Protein AF-A0A6M0V9Z6-F1 (afdb_monomer)

Solvent-accessible surface area (backbone atoms only — not comparable to full-atom values): 15310 Å² total; per-residue (Å²): 112,47,78,89,54,99,64,73,46,68,86,80,89,79,82,41,69,37,84,45,72,58,97,88,40,84,40,81,41,81,36,59,69,71,61,52,50,61,98,55,36,67,57,54,48,53,53,52,49,44,53,57,40,44,77,68,74,43,94,72,83,78,80,84,93,77,92,70,89,80,71,88,62,54,74,66,56,46,54,49,52,55,52,51,53,54,52,50,55,51,49,55,53,48,55,55,48,52,52,54,51,52,56,51,50,49,54,53,49,53,52,52,53,52,50,52,54,53,52,53,47,58,73,68,59,72,79,51,76,83,76,62,77,68,41,76,47,98,81,61,96,51,71,44,70,54,74,67,52,49,51,53,52,52,52,51,52,55,53,48,53,52,49,54,53,51,49,53,53,49,53,52,50,51,54,52,52,51,54,50,49,58,48,50,54,53,52,49,58,53,50,52,54,52,51,55,51,50,53,52,53,52,54,54,51,51,54,50,51,54,52,49,54,52,50,52,54,53,50,54,50,50,53,51,53,52,49,54,52,52,52,51,35,55,77,69,64,39,56,64,62,50,54,49,51,52,53,53,53,52,52,52,54,51,54,54,54,70,70,74,110

pLDDT: mean 83.79, std 12.91, range [40.53, 97.69]

Foldseek 3Di:
DDPPDPDDDDDDDDFQWDWDDDPRDIDIDGDPCVSQDDPCSVVVVQVVVVVVCVVVVNPDDRPDPDDDPPDDDDPVRVVVVVVVVVVVVVVVVVVVVVVVVVVVVVVVVVVVVVVVVVVVVVVVPPPPPVVWDWDQDPDDPDTHGDPVSVVVVVVVVVVVVVVVVVVVVVVVVVVVVVVVVVVVVVVVVVVVVVVVVVVVVVVVVVVVVVVVVVVVVVVVVVVVVVVVVVVVCVVVVVVVVVVVVVVVVVVVVVVVVVVVD

Secondary structure (DSSP, 8-state):
-B-SSSS-B-------EEEEEETTEEEEEE-HHHHT-STTHHHHHHHHHHHHHHTTT---PPPPSSSS------HHHHHHHHHHHHHHHHHHHHHHHHHHHHHHHHHHHHHHHHHHHHHHHHHH----GGG--PEEPSSSS-EE--HHHHHHHHHHHHHHHHHHHHHHHHHHHHHHHHHHHHHHHHHHHHHHHHHHHHHHHHHHHHHHHHHHHHHHHHHHHHHHHHHHHHHHHHHTT-HHHHHHHHHHHHHHHHHHHTT--

Organism: Clostridium botulinum (NCBI:txid1491)

Structure (mmCIF, N/CA/C/O backbone):
data_AF-A0A6M0V9Z6-F1
#
_entry.id   AF-A0A6M0V9Z6-F1
#
loop_
_atom_site.group_PDB
_atom_site.id
_atom_site.type_symbol
_atom_site.label_atom_id
_atom_site.label_alt_id
_atom_site.label_comp_id
_atom_site.label_asym_id
_atom_site.label_entity_id
_atom_site.label_seq_id
_atom_site.pdbx_PDB_ins_code
_atom_site.Cartn_x
_atom_site.Cartn_y
_atom_site.Cartn_z
_atom_site.occupancy
_atom_site.B_iso_or_equiv
_atom_site.auth_seq_id
_atom_site.auth_comp_id
_atom_site.auth_asym_id
_atom_site.auth_atom_id
_atom_site.pdbx_PDB_model_num
ATOM 1 N N . VAL A 1 1 ? -1.328 6.849 -24.860 1.00 93.31 1 VAL A N 1
ATOM 2 C CA . VAL A 1 1 ? -2.156 7.243 -23.695 1.00 93.31 1 VAL A CA 1
ATOM 3 C C . VAL A 1 1 ? -2.577 5.966 -23.014 1.00 93.31 1 VAL A C 1
ATOM 5 O O . VAL A 1 1 ? -3.010 5.070 -23.726 1.00 93.31 1 VAL A O 1
ATOM 8 N N . HIS A 1 2 ? -2.395 5.871 -21.704 1.00 96.06 2 HIS A N 1
ATOM 9 C CA . HIS A 1 2 ? -2.771 4.718 -20.893 1.00 96.06 2 HIS A CA 1
ATOM 10 C C . HIS A 1 2 ? -3.991 5.089 -20.048 1.00 96.06 2 HIS A C 1
ATOM 12 O O . HIS A 1 2 ? -4.009 6.145 -19.413 1.00 96.06 2 HIS A O 1
ATOM 18 N N . MET A 1 3 ? -5.012 4.234 -20.099 1.00 95.69 3 MET A N 1
ATOM 19 C CA . MET A 1 3 ? -6.275 4.347 -19.345 1.00 95.69 3 MET A CA 1
ATOM 20 C C . MET A 1 3 ? -6.525 3.097 -18.482 1.00 95.69 3 MET A C 1
ATOM 22 O O . MET A 1 3 ? -7.550 2.987 -17.822 1.00 95.69 3 MET A O 1
ATOM 26 N N . ASP A 1 4 ? -5.601 2.143 -18.541 1.00 93.62 4 ASP A N 1
ATOM 27 C CA . ASP A 1 4 ? -5.595 0.817 -17.925 1.00 93.62 4 ASP A CA 1
ATOM 28 C C . ASP A 1 4 ? -4.751 0.760 -16.638 1.00 93.62 4 ASP A C 1
ATOM 30 O O . ASP A 1 4 ? -4.631 -0.289 -16.008 1.00 93.62 4 ASP A O 1
ATOM 34 N N . GLU A 1 5 ? -4.201 1.899 -16.219 1.00 92.81 5 GLU A N 1
ATOM 35 C CA . GLU A 1 5 ? -3.483 2.078 -14.957 1.00 92.81 5 GLU A CA 1
ATOM 36 C C . GLU A 1 5 ? -4.286 2.952 -13.975 1.00 92.81 5 GLU A C 1
ATOM 38 O O . GLU A 1 5 ? -5.325 3.509 -14.323 1.00 92.81 5 GLU A O 1
ATOM 43 N N . THR A 1 6 ? -3.806 3.092 -12.731 1.00 91.62 6 THR A N 1
ATOM 44 C CA . THR A 1 6 ? -4.520 3.808 -11.654 1.00 91.62 6 THR A CA 1
ATOM 45 C C . THR A 1 6 ? -4.895 5.245 -12.022 1.00 91.62 6 THR A C 1
ATOM 47 O O . THR A 1 6 ? -5.982 5.700 -11.676 1.00 91.62 6 THR A O 1
ATOM 50 N N . THR A 1 7 ? -4.006 5.953 -12.724 1.00 92.12 7 THR A N 1
ATOM 51 C CA . THR A 1 7 ? -4.221 7.339 -13.150 1.00 92.12 7 THR A CA 1
ATOM 52 C C . THR A 1 7 ? -3.993 7.441 -14.658 1.00 92.12 7 THR A C 1
ATOM 54 O O . THR A 1 7 ? -2.911 7.062 -15.122 1.00 92.12 7 THR A O 1
ATOM 57 N N . PRO A 1 8 ? -4.957 7.975 -15.431 1.00 95.50 8 PRO A N 1
ATOM 58 C CA . PRO A 1 8 ? -4.774 8.241 -16.853 1.00 95.50 8 PRO A CA 1
ATOM 59 C C . PRO A 1 8 ? -3.532 9.092 -17.129 1.00 95.50 8 PRO A C 1
ATOM 61 O O . PRO A 1 8 ? -3.375 10.168 -16.552 1.00 95.50 8 PRO A O 1
ATOM 64 N N . HIS A 1 9 ? -2.652 8.635 -18.020 1.00 95.31 9 HIS A N 1
ATOM 65 C CA . HIS A 1 9 ? -1.435 9.374 -18.375 1.00 95.31 9 HIS A CA 1
ATOM 66 C C . HIS A 1 9 ? -0.987 9.119 -19.822 1.00 95.31 9 HIS A C 1
ATOM 68 O O . HIS A 1 9 ? -1.492 8.248 -20.534 1.00 95.31 9 HIS A O 1
ATOM 74 N N . MET A 1 10 ? -0.039 9.923 -20.303 1.00 94.69 10 MET A N 1
ATOM 75 C CA . MET A 1 10 ? 0.474 9.860 -21.670 1.00 94.69 10 MET A CA 1
ATOM 76 C C . MET A 1 10 ? 2.001 9.880 -21.666 1.00 94.69 10 MET A C 1
ATOM 78 O O . MET A 1 10 ? 2.611 10.794 -21.122 1.00 94.69 10 MET A O 1
ATOM 82 N N . HIS A 1 11 ? 2.612 8.914 -22.352 1.00 94.12 11 HIS A N 1
ATOM 83 C CA . HIS A 1 11 ? 4.013 9.005 -22.747 1.00 94.12 11 HIS A CA 1
ATOM 84 C C . HIS A 1 11 ? 4.111 9.758 -24.073 1.00 94.12 11 HIS A C 1
ATOM 86 O O . HIS A 1 11 ? 3.531 9.332 -25.073 1.00 94.12 11 HIS A O 1
ATOM 92 N N . LEU A 1 12 ? 4.841 10.872 -24.074 1.00 92.81 12 LEU A N 1
ATOM 93 C CA . LEU A 1 12 ? 5.129 11.664 -25.265 1.00 92.81 12 LEU A CA 1
ATOM 94 C C . LEU A 1 12 ? 6.632 11.618 -25.5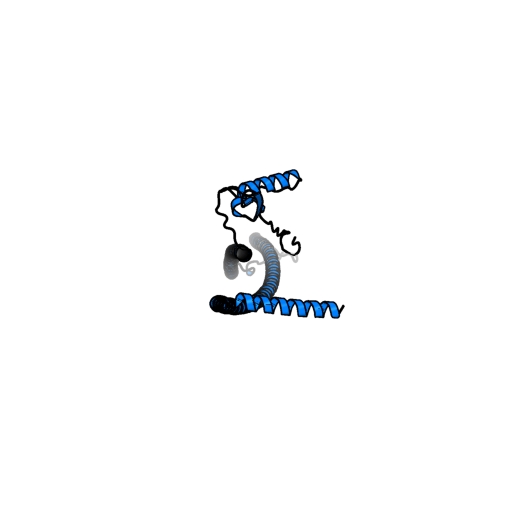45 1.00 92.81 12 LEU A C 1
ATOM 96 O O . LEU A 1 12 ? 7.435 12.043 -24.718 1.00 92.81 12 LEU A O 1
ATOM 100 N N . THR A 1 13 ? 7.013 11.129 -26.723 1.00 92.06 13 THR A N 1
ATOM 101 C CA . THR A 1 13 ? 8.396 11.205 -27.204 1.00 92.06 13 THR A CA 1
ATOM 102 C C . THR A 1 13 ? 8.533 12.396 -28.138 1.00 92.06 13 THR A C 1
ATOM 104 O O . THR A 1 13 ? 7.878 12.454 -29.176 1.00 92.06 13 THR A O 1
ATOM 107 N N . TYR A 1 14 ? 9.403 13.335 -27.777 1.00 89.94 14 TYR A N 1
AT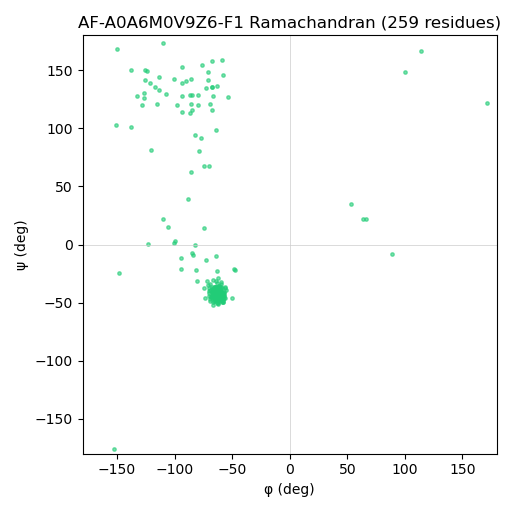OM 108 C CA . TYR A 1 14 ? 9.711 14.503 -28.594 1.00 89.94 14 TYR A CA 1
ATOM 109 C C . TYR A 1 14 ? 11.160 14.446 -29.080 1.00 89.94 14 TYR A C 1
ATOM 111 O O . TYR A 1 14 ? 12.071 14.180 -28.296 1.00 89.94 14 TYR A O 1
ATOM 119 N N . ILE A 1 15 ? 11.376 14.697 -30.373 1.00 93.44 15 ILE A N 1
ATOM 120 C CA . ILE A 1 15 ? 12.715 14.759 -30.970 1.00 93.44 15 ILE A CA 1
ATOM 121 C C . ILE A 1 15 ? 13.165 16.228 -30.952 1.00 93.44 15 ILE A C 1
ATOM 123 O O . ILE A 1 15 ? 12.564 17.036 -31.659 1.00 93.44 15 ILE A O 1
ATOM 127 N N . PRO A 1 16 ? 14.205 16.597 -30.179 1.00 93.19 16 PRO A N 1
ATOM 128 C CA . PRO A 1 16 ? 14.609 17.990 -30.014 1.00 93.19 16 PRO A CA 1
ATOM 129 C C . PRO A 1 16 ? 15.373 18.486 -31.240 1.00 93.19 16 PRO A C 1
ATOM 131 O O . PRO A 1 16 ? 16.592 18.329 -31.335 1.00 93.19 16 PRO A O 1
ATOM 134 N N . VAL A 1 17 ? 14.644 19.062 -32.194 1.00 94.25 17 VAL A N 1
ATOM 135 C CA . VAL A 1 17 ? 15.201 19.643 -33.418 1.00 94.25 17 VAL A CA 1
ATOM 136 C C . VAL A 1 17 ? 15.439 21.134 -33.211 1.00 94.25 17 VAL A C 1
ATOM 138 O O . VAL A 1 17 ? 14.535 21.863 -32.814 1.00 94.25 17 VAL A O 1
ATOM 141 N N . VAL A 1 18 ? 16.655 21.587 -33.503 1.00 93.31 18 VAL A N 1
ATOM 142 C CA . VAL A 1 18 ? 17.049 22.999 -33.464 1.00 93.31 18 VAL A CA 1
ATOM 143 C C . VAL A 1 18 ? 17.660 23.409 -34.800 1.00 93.31 18 VAL A C 1
ATOM 145 O O . VAL A 1 18 ? 18.281 22.595 -35.494 1.00 93.31 18 VAL A O 1
ATOM 148 N N . GLU A 1 19 ? 17.505 24.679 -35.161 1.00 94.31 19 GLU A N 1
ATOM 149 C CA . GLU A 1 19 ? 18.181 25.246 -36.326 1.00 94.31 19 GLU A CA 1
ATOM 150 C C . GLU A 1 19 ? 19.686 25.385 -36.054 1.00 94.31 19 GLU A C 1
ATOM 152 O O . GLU A 1 19 ? 20.129 25.726 -34.957 1.00 94.31 19 GLU A O 1
ATOM 157 N N . GLY A 1 20 ? 20.504 25.110 -37.063 1.00 90.00 20 GLY A N 1
ATOM 158 C CA . GLY A 1 20 ? 21.952 25.245 -36.998 1.00 90.00 20 GLY A CA 1
ATOM 159 C C . GLY A 1 20 ? 22.560 25.509 -38.368 1.00 90.00 20 GLY A C 1
ATOM 160 O O . GLY A 1 20 ? 21.859 25.651 -39.367 1.00 90.00 20 GLY A O 1
ATOM 161 N N . VAL A 1 21 ? 23.890 25.566 -38.422 1.00 90.56 21 VAL A N 1
ATOM 162 C CA . VAL A 1 21 ? 24.639 25.753 -39.668 1.00 90.56 21 VAL A CA 1
ATOM 163 C C . VAL A 1 21 ? 25.676 24.647 -39.804 1.00 90.56 21 VAL A C 1
ATOM 165 O O . VAL A 1 21 ? 26.439 24.388 -38.872 1.00 90.56 21 VAL A O 1
ATOM 168 N N . ARG A 1 22 ? 25.729 23.994 -40.967 1.00 86.94 22 ARG A N 1
ATOM 169 C CA . ARG A 1 22 ? 26.750 22.993 -41.299 1.00 86.94 22 ARG A CA 1
ATOM 170 C C . ARG A 1 22 ? 27.374 23.363 -42.636 1.00 86.94 22 ARG A C 1
ATOM 172 O O . ARG A 1 22 ? 26.678 23.447 -43.635 1.00 86.94 22 ARG A O 1
ATOM 179 N N . LYS A 1 23 ? 28.693 23.589 -42.647 1.00 88.56 23 LYS A N 1
ATOM 180 C CA . LYS A 1 23 ? 29.447 24.014 -43.845 1.00 88.56 23 LYS A CA 1
ATOM 181 C C . LYS A 1 23 ? 28.869 25.268 -44.537 1.00 88.56 23 LYS A C 1
ATOM 183 O O . LYS A 1 23 ? 28.930 25.379 -45.751 1.00 88.56 23 LYS A O 1
ATOM 188 N N . GLY A 1 24 ? 28.325 26.209 -43.761 1.00 89.00 24 GLY A N 1
ATOM 189 C CA . GLY A 1 24 ? 27.759 27.465 -44.275 1.00 89.00 24 GLY A CA 1
ATOM 190 C C . GLY A 1 24 ? 26.278 27.402 -44.664 1.00 89.00 24 GLY A C 1
ATOM 191 O O . GLY A 1 24 ? 25.679 28.448 -44.889 1.00 89.00 24 GLY A O 1
ATOM 192 N N . GLU A 1 25 ? 25.659 26.220 -44.667 1.00 91.69 25 GLU A N 1
ATOM 193 C CA . GLU A 1 25 ? 24.238 26.051 -44.986 1.00 91.69 25 GLU A CA 1
ATOM 194 C C . GLU A 1 25 ? 23.391 25.890 -43.721 1.00 91.69 25 GLU A C 1
ATOM 196 O O . GLU A 1 25 ? 23.810 25.229 -42.764 1.00 91.69 25 GLU A O 1
ATOM 201 N N . LYS A 1 26 ? 22.186 26.475 -43.722 1.00 93.56 26 LYS A N 1
ATOM 202 C CA . LYS A 1 26 ? 21.197 26.270 -42.657 1.00 93.56 26 LYS A CA 1
ATOM 203 C C . LYS A 1 26 ? 20.714 24.823 -42.678 1.00 93.56 26 LYS A C 1
ATOM 205 O O . LYS A 1 26 ? 20.272 24.328 -43.710 1.00 93.56 26 LYS A O 1
ATOM 210 N N . VAL A 1 27 ? 20.773 24.160 -41.531 1.00 93.31 27 VAL A N 1
ATOM 211 C CA . VAL A 1 27 ? 20.343 22.771 -41.360 1.00 93.31 27 VAL A CA 1
ATOM 212 C C . VAL A 1 27 ? 19.576 22.606 -40.0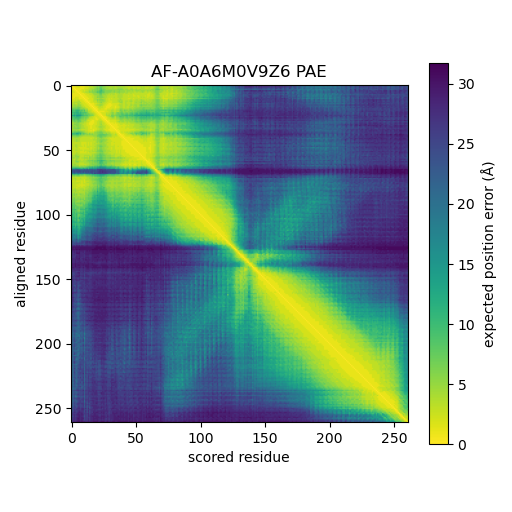57 1.00 93.31 27 VAL A C 1
ATOM 214 O O . VAL A 1 27 ? 19.866 23.271 -39.067 1.00 93.31 27 VAL A O 1
ATOM 217 N N . ASN A 1 28 ? 18.648 21.656 -40.033 1.00 94.12 28 ASN A N 1
ATOM 218 C CA . ASN A 1 28 ? 18.019 21.196 -38.801 1.00 94.12 28 ASN A CA 1
ATOM 219 C C . ASN A 1 28 ? 18.877 20.090 -38.184 1.00 94.12 28 ASN A C 1
ATOM 221 O O . ASN A 1 28 ? 19.236 19.125 -38.864 1.00 94.12 28 ASN A O 1
ATOM 225 N N . LYS A 1 29 ? 19.219 20.224 -36.903 1.00 93.44 29 LYS A N 1
ATOM 226 C CA . LYS A 1 29 ? 20.011 19.236 -36.157 1.00 93.44 29 LYS A CA 1
ATOM 227 C C . LYS A 1 29 ? 19.261 18.792 -34.907 1.00 93.44 29 LYS A C 1
ATOM 229 O O . LYS A 1 29 ? 18.521 19.567 -34.312 1.00 93.44 29 LYS A O 1
ATOM 234 N N . ILE A 1 30 ? 19.477 17.547 -34.497 1.00 94.19 30 ILE A N 1
ATOM 235 C CA . ILE A 1 30 ? 18.932 17.024 -33.243 1.00 94.19 30 ILE A CA 1
ATOM 236 C C . ILE A 1 30 ? 19.900 17.402 -32.121 1.00 94.19 30 ILE A C 1
ATOM 238 O O . ILE A 1 30 ? 21.051 16.964 -32.135 1.00 94.19 30 ILE A O 1
ATOM 242 N N . ASN A 1 31 ? 19.461 18.231 -31.174 1.00 92.50 31 ASN A N 1
ATOM 243 C CA . ASN A 1 31 ? 20.269 18.639 -30.026 1.00 92.50 31 ASN A CA 1
ATOM 244 C C . ASN A 1 31 ? 19.390 18.965 -28.809 1.00 92.50 31 ASN A C 1
ATOM 246 O O . ASN A 1 31 ? 18.814 20.046 -28.715 1.00 92.50 31 ASN A O 1
ATOM 250 N N . ALA A 1 32 ? 19.334 18.040 -27.848 1.00 91.00 32 ALA A N 1
ATOM 251 C CA . ALA A 1 32 ? 18.546 18.197 -26.627 1.00 91.00 32 ALA A CA 1
ATOM 252 C C . ALA A 1 32 ? 19.056 19.328 -25.723 1.00 91.00 32 ALA A C 1
ATOM 254 O O . ALA A 1 32 ? 18.254 20.059 -25.156 1.00 91.00 32 ALA A O 1
ATOM 255 N N . SER A 1 33 ? 20.374 19.492 -25.593 1.00 89.38 33 SER A N 1
ATOM 256 C CA . SER A 1 33 ? 20.966 20.502 -24.706 1.00 89.38 33 SER A CA 1
ATOM 257 C C . SER A 1 33 ? 20.731 21.925 -25.208 1.00 89.38 33 SER A C 1
ATOM 259 O O . SER A 1 33 ? 20.570 22.848 -24.417 1.00 89.38 33 SER A O 1
ATOM 261 N N . GLU A 1 34 ? 20.718 22.106 -26.527 1.00 91.56 34 GLU A N 1
ATOM 262 C CA . GLU A 1 34 ? 20.429 23.395 -27.159 1.00 91.56 34 GLU A CA 1
ATOM 263 C C . GLU A 1 34 ? 18.928 23.683 -27.232 1.00 91.56 34 GLU A C 1
ATOM 265 O O . GLU A 1 34 ? 18.529 24.837 -27.124 1.00 91.56 34 GLU A O 1
ATOM 270 N N . PHE A 1 35 ? 18.100 22.645 -27.360 1.00 91.69 35 PHE A N 1
ATOM 271 C CA . PHE A 1 35 ? 16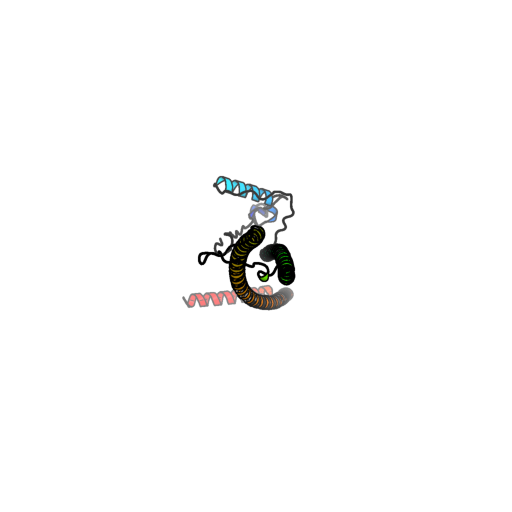.650 22.770 -27.250 1.00 91.69 35 PHE A CA 1
ATOM 272 C C . PHE A 1 35 ? 16.234 23.171 -25.824 1.00 91.69 35 PHE A C 1
ATOM 274 O O . PHE A 1 35 ? 15.511 24.142 -25.638 1.00 91.69 35 PHE A O 1
ATOM 281 N N . TRP A 1 36 ? 16.765 22.488 -24.804 1.00 91.12 36 TRP A N 1
ATOM 282 C CA . TRP A 1 36 ? 16.538 22.777 -23.380 1.00 91.12 36 TRP A CA 1
ATOM 283 C C . TRP A 1 36 ? 17.539 23.787 -22.811 1.00 91.12 36 TRP A C 1
ATOM 285 O O . TRP A 1 36 ? 18.024 23.640 -21.685 1.00 91.12 36 TRP A O 1
ATOM 295 N N . LYS A 1 37 ? 17.894 24.806 -23.594 1.00 88.88 37 LYS A N 1
ATOM 296 C CA . LYS A 1 37 ? 18.940 25.758 -23.222 1.00 88.88 37 LYS A CA 1
ATOM 297 C C . LYS A 1 37 ? 18.515 26.622 -22.035 1.00 88.88 37 LYS A C 1
ATOM 299 O O . LYS A 1 37 ? 17.434 27.195 -22.024 1.00 88.88 37 LYS A O 1
ATOM 304 N N . GLY A 1 38 ? 19.432 26.786 -21.084 1.00 88.62 38 GLY A N 1
ATOM 305 C CA . GLY A 1 38 ? 19.226 27.599 -19.886 1.00 88.62 38 GLY A CA 1
ATOM 306 C C . GLY A 1 38 ? 18.878 26.755 -18.663 1.00 88.62 38 GLY A C 1
ATOM 307 O O . GLY A 1 38 ? 18.267 25.697 -18.762 1.00 88.62 38 GLY A O 1
ATOM 308 N N . PHE A 1 39 ? 19.293 27.228 -17.487 1.00 84.69 39 PHE A N 1
ATOM 309 C CA . PHE A 1 39 ? 19.130 26.497 -16.226 1.00 84.69 39 PHE A CA 1
ATOM 310 C C . PHE A 1 39 ? 17.656 26.252 -15.852 1.00 84.69 39 PHE A C 1
ATOM 312 O O . PHE A 1 39 ? 17.350 25.259 -15.201 1.00 84.69 39 PHE A O 1
ATOM 319 N N . ASN A 1 40 ? 16.749 27.140 -16.273 1.00 87.38 40 ASN A N 1
ATOM 320 C CA . ASN A 1 40 ? 15.328 27.100 -15.919 1.00 87.38 40 ASN A CA 1
ATOM 321 C C . ASN A 1 40 ? 14.407 26.637 -17.065 1.00 87.38 40 ASN A C 1
ATOM 323 O O . ASN A 1 40 ? 13.194 26.804 -16.978 1.00 87.38 40 ASN A O 1
ATOM 327 N N . SER A 1 41 ? 14.951 26.044 -18.131 1.00 90.12 41 SER A N 1
ATOM 328 C CA . SER A 1 41 ? 14.179 25.674 -19.329 1.00 90.12 41 SER A CA 1
ATOM 329 C C . SER A 1 41 ? 12.978 24.760 -19.030 1.00 90.12 41 SER A C 1
ATOM 331 O O . SER A 1 41 ? 11.896 24.943 -19.583 1.00 90.12 41 SER A O 1
ATOM 333 N N . TYR A 1 42 ? 13.121 23.822 -18.090 1.00 88.75 42 TYR A N 1
ATOM 334 C CA . TYR A 1 42 ? 12.016 22.966 -17.642 1.00 88.75 42 TYR A CA 1
ATOM 335 C C . TYR A 1 42 ? 10.975 23.699 -16.784 1.00 88.75 42 TYR A C 1
ATOM 337 O O . TYR A 1 42 ? 9.799 23.345 -16.830 1.00 88.75 42 TYR A O 1
ATOM 345 N N . GLY A 1 43 ? 11.378 24.711 -16.011 1.00 89.81 43 GLY A N 1
ATOM 346 C CA . GLY A 1 43 ? 10.447 25.537 -15.237 1.00 89.81 43 GLY A CA 1
ATOM 347 C C . GLY A 1 43 ? 9.564 26.376 -16.157 1.00 89.81 43 GLY A C 1
ATOM 348 O O . GLY A 1 43 ? 8.344 26.347 -16.032 1.00 89.81 43 GLY A O 1
ATOM 349 N N . GLU A 1 44 ? 10.179 27.014 -17.155 1.00 91.69 44 GLU A N 1
ATOM 350 C CA . GLU A 1 44 ? 9.471 27.769 -18.196 1.00 91.69 44 GLU A CA 1
ATOM 351 C C . GLU A 1 44 ? 8.498 26.882 -18.980 1.00 91.69 44 GLU A C 1
ATOM 353 O O . GLU A 1 44 ? 7.358 27.280 -19.214 1.00 91.69 44 GLU A O 1
ATOM 358 N N . LEU A 1 45 ? 8.904 25.653 -19.328 1.00 92.44 45 LEU A N 1
ATOM 359 C CA . LEU A 1 45 ? 8.008 24.679 -19.954 1.00 92.44 45 LEU A CA 1
ATOM 360 C C . LEU A 1 45 ? 6.790 24.385 -19.075 1.00 92.44 45 LEU A C 1
ATOM 362 O O . LEU A 1 45 ? 5.667 24.369 -19.573 1.00 92.44 45 LEU A O 1
ATOM 366 N N . GLN A 1 46 ? 6.999 24.121 -17.785 1.00 92.31 46 GLN A N 1
ATOM 367 C CA . GLN A 1 46 ? 5.908 23.819 -16.861 1.00 92.31 46 GLN A CA 1
ATOM 368 C C . GLN A 1 46 ? 4.948 25.013 -16.705 1.00 92.31 46 GLN A C 1
ATOM 370 O O . GLN A 1 46 ? 3.736 24.807 -16.655 1.00 92.31 46 GLN A O 1
ATOM 375 N N . ASP A 1 47 ? 5.465 26.244 -16.682 1.00 93.50 47 ASP A N 1
ATOM 376 C CA . ASP A 1 47 ? 4.658 27.471 -16.603 1.00 93.50 47 ASP A CA 1
ATOM 377 C C . ASP A 1 47 ? 3.835 27.693 -17.881 1.00 93.50 47 ASP A C 1
ATOM 379 O O . ASP A 1 47 ? 2.635 27.985 -17.825 1.00 93.50 47 ASP A O 1
ATOM 383 N N . GLN A 1 48 ? 4.458 27.505 -19.049 1.00 94.81 48 GLN A N 1
ATOM 384 C CA . GLN A 1 48 ? 3.787 27.605 -20.348 1.00 94.81 48 GLN A CA 1
ATOM 385 C C . GLN A 1 48 ? 2.734 26.512 -20.528 1.00 94.81 48 GLN A C 1
ATOM 387 O O . GLN A 1 48 ? 1.632 26.792 -20.999 1.00 94.81 48 GLN A O 1
ATOM 392 N N . PHE A 1 49 ? 3.048 25.277 -20.129 1.00 94.50 49 PHE A N 1
ATOM 393 C CA . PHE A 1 49 ? 2.112 24.161 -20.174 1.00 94.50 49 PHE A CA 1
ATOM 394 C C . PHE A 1 49 ? 0.905 24.418 -19.269 1.00 94.50 49 PHE A C 1
ATOM 396 O O . PHE A 1 49 ? -0.231 24.283 -19.717 1.00 94.50 49 PHE A O 1
ATOM 403 N N . HIS A 1 50 ? 1.128 24.857 -18.028 1.00 95.44 50 HIS A N 1
ATOM 404 C CA . HIS A 1 50 ? 0.044 25.219 -17.112 1.00 95.44 50 HIS A CA 1
ATOM 405 C C . HIS A 1 50 ? -0.846 26.327 -17.689 1.00 95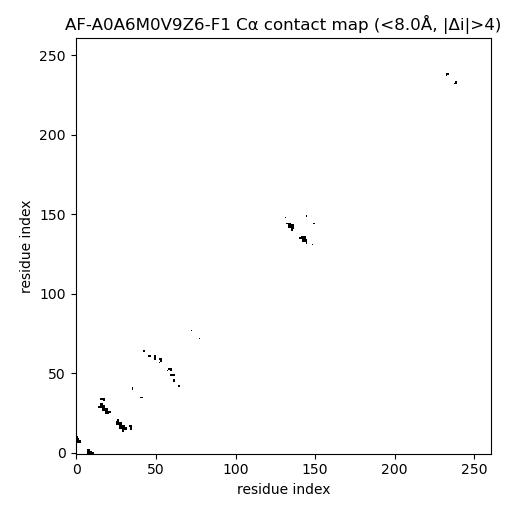.44 50 HIS A C 1
ATOM 407 O O . HIS A 1 50 ? -2.058 26.140 -17.791 1.00 95.44 50 HIS A O 1
ATOM 413 N N . SER A 1 51 ? -0.248 27.417 -18.180 1.00 96.31 51 SER A N 1
ATOM 414 C CA . SER A 1 51 ? -0.977 28.523 -18.823 1.00 96.31 51 SER A CA 1
ATOM 415 C C . SER A 1 51 ? -1.809 28.049 -20.022 1.00 96.31 51 SER A C 1
ATOM 417 O O . SER A 1 51 ? -2.960 28.450 -20.190 1.00 96.31 51 SER A O 1
ATOM 419 N N . PHE A 1 52 ? -1.250 27.159 -20.847 1.00 97.12 52 PHE A N 1
ATOM 420 C CA . PHE A 1 52 ? -1.927 26.572 -22.005 1.00 97.12 52 PHE A CA 1
ATOM 421 C C . PHE A 1 52 ? -3.135 25.708 -21.618 1.00 97.12 52 PHE A C 1
ATOM 423 O O . PHE A 1 52 ? -4.139 25.713 -22.341 1.00 97.12 52 PHE A O 1
ATOM 430 N N . MET A 1 53 ? -3.031 24.963 -20.513 1.00 96.62 53 MET A N 1
ATOM 431 C CA . MET A 1 53 ? -4.095 24.100 -19.996 1.00 96.62 53 MET A CA 1
ATOM 432 C C . MET A 1 53 ? -5.223 24.921 -19.366 1.00 96.62 53 MET A C 1
ATOM 434 O O . MET A 1 53 ? -6.385 24.707 -19.704 1.00 96.62 53 MET A O 1
ATOM 438 N N . VAL A 1 54 ? -4.898 25.910 -18.529 1.00 96.25 54 VAL A N 1
ATOM 439 C CA . VAL A 1 54 ? -5.900 26.799 -17.911 1.00 96.25 54 VAL A CA 1
ATOM 440 C C . VAL A 1 54 ? -6.666 27.592 -18.971 1.00 96.25 54 VAL A C 1
ATOM 442 O O . VAL A 1 54 ? -7.883 27.702 -18.889 1.00 96.25 54 VAL A O 1
ATOM 445 N N . ALA A 1 55 ? -5.989 28.066 -20.023 1.00 96.81 55 ALA A N 1
ATOM 446 C CA . ALA A 1 55 ? -6.634 28.748 -21.152 1.00 96.81 55 ALA A CA 1
ATOM 447 C C . ALA A 1 55 ? -7.608 27.859 -21.958 1.00 96.81 55 ALA A C 1
ATOM 449 O O . ALA A 1 55 ? -8.313 28.362 -22.829 1.00 96.81 55 ALA A O 1
ATOM 450 N N . ARG A 1 56 ? -7.621 26.544 -21.708 1.00 97.31 56 ARG A N 1
ATOM 451 C CA . ARG A 1 56 ? -8.547 25.557 -22.291 1.00 97.31 56 ARG A CA 1
ATOM 452 C C . ARG A 1 56 ? -9.532 25.010 -21.261 1.00 97.31 56 ARG A C 1
ATOM 454 O O . ARG A 1 56 ? -10.043 23.909 -21.435 1.00 97.31 56 ARG A O 1
ATOM 461 N N . ASP A 1 57 ? -9.751 25.761 -20.186 1.00 96.25 57 ASP A N 1
ATOM 462 C CA . ASP A 1 57 ? -10.698 25.449 -19.117 1.00 96.25 57 ASP A CA 1
ATOM 463 C C . ASP A 1 57 ? -10.368 24.166 -18.330 1.00 96.25 57 ASP A C 1
ATOM 465 O O . ASP A 1 57 ? -11.227 23.592 -17.658 1.00 96.25 57 ASP A O 1
ATOM 469 N N . PHE A 1 58 ? -9.106 23.713 -18.351 1.00 96.00 58 PHE A N 1
ATOM 470 C CA . PHE A 1 58 ? -8.657 22.656 -17.445 1.00 96.00 58 PHE A CA 1
ATOM 471 C C . PHE A 1 58 ? -8.369 23.237 -16.056 1.00 96.00 58 PHE A C 1
ATOM 473 O O . PHE A 1 58 ? -7.485 24.079 -15.891 1.00 96.00 58 PHE A O 1
ATOM 480 N N . ASN A 1 59 ? -9.081 22.738 -15.042 1.00 94.94 59 ASN A N 1
ATOM 481 C CA . ASN A 1 59 ? -8.903 23.134 -13.645 1.00 94.94 59 ASN A CA 1
ATOM 482 C C . ASN A 1 59 ? -7.682 22.438 -13.017 1.00 94.94 59 ASN A C 1
ATOM 484 O O . ASN A 1 59 ? -7.814 21.415 -12.345 1.00 94.94 59 ASN A O 1
ATOM 488 N N . LEU A 1 60 ? -6.489 22.966 -13.290 1.00 91.81 60 LEU A N 1
ATOM 489 C CA . LEU A 1 60 ? -5.217 22.455 -12.782 1.00 91.81 60 LEU A CA 1
ATOM 490 C C . LEU A 1 60 ? -4.433 23.566 -12.085 1.00 91.81 60 LEU A C 1
ATOM 492 O O . LEU A 1 60 ? -4.372 24.701 -12.561 1.00 91.81 60 LEU A O 1
ATOM 496 N N . GLU A 1 61 ? -3.767 23.212 -10.993 1.00 92.25 61 GLU A N 1
ATOM 497 C CA . GLU A 1 61 ? -2.831 24.092 -10.301 1.00 92.25 61 GLU A CA 1
ATOM 498 C C . GLU A 1 61 ? -1.398 23.861 -10.783 1.00 92.25 61 GLU A C 1
ATOM 500 O O . GLU A 1 61 ? -1.020 22.779 -11.245 1.00 92.25 61 GLU A O 1
ATOM 505 N N . ARG A 1 62 ? -0.581 24.908 -10.684 1.00 91.19 62 ARG A N 1
ATOM 506 C CA . ARG A 1 62 ? 0.834 24.856 -11.029 1.00 91.19 62 ARG A CA 1
ATOM 507 C C . ARG A 1 62 ? 1.615 24.228 -9.875 1.00 91.19 62 ARG A C 1
ATOM 509 O O . ARG A 1 62 ? 1.525 24.704 -8.750 1.00 91.19 62 ARG A O 1
ATOM 516 N N . GLY A 1 63 ? 2.432 23.212 -10.164 1.00 86.88 63 GLY A N 1
ATOM 517 C CA . GLY A 1 63 ? 3.323 22.621 -9.156 1.00 86.88 63 GLY A CA 1
ATOM 518 C C . GLY A 1 63 ? 4.283 23.658 -8.555 1.00 86.88 63 GLY A C 1
ATOM 519 O O . GLY A 1 63 ? 4.711 24.575 -9.258 1.00 86.88 63 GLY A O 1
ATOM 520 N N . GLU A 1 64 ? 4.622 23.517 -7.275 1.00 83.31 64 GLU A N 1
ATOM 521 C CA . GLU A 1 64 ? 5.378 24.525 -6.522 1.00 83.31 64 GLU A CA 1
ATOM 522 C C . GLU A 1 64 ? 6.801 24.761 -7.065 1.00 83.31 64 GLU A C 1
ATOM 524 O O . GLU A 1 64 ? 7.543 23.827 -7.369 1.00 83.31 64 GLU A O 1
ATOM 529 N N . VAL A 1 65 ? 7.203 26.036 -7.163 1.00 71.31 65 VAL A N 1
ATOM 530 C CA . VAL A 1 65 ? 8.440 26.457 -7.853 1.00 71.31 65 VAL A CA 1
ATOM 531 C C . VAL A 1 65 ? 9.703 26.294 -6.995 1.00 71.31 65 VAL A C 1
ATOM 533 O O . VAL A 1 65 ? 10.790 26.189 -7.561 1.00 71.31 65 VAL A O 1
ATOM 536 N N . LYS A 1 66 ? 9.587 26.247 -5.655 1.00 63.91 66 LYS A N 1
ATOM 537 C CA . LYS A 1 66 ? 10.599 25.732 -4.701 1.00 63.91 66 LYS A CA 1
ATOM 538 C C . LYS A 1 66 ? 10.211 26.036 -3.251 1.00 63.91 66 LYS A C 1
ATOM 540 O O . LYS A 1 66 ? 10.205 27.201 -2.852 1.00 63.91 66 LYS A O 1
ATOM 545 N N . LYS A 1 67 ? 10.080 24.979 -2.445 1.00 50.06 67 LYS A N 1
ATOM 546 C CA . LYS A 1 67 ? 10.521 24.983 -1.039 1.00 50.06 67 LYS A CA 1
ATOM 547 C C . LYS A 1 67 ? 10.989 23.622 -0.532 1.00 50.06 67 LYS A C 1
ATOM 549 O O . LYS A 1 67 ? 11.898 23.617 0.286 1.00 50.06 67 LYS A O 1
ATOM 554 N N . ASP A 1 68 ? 10.547 22.515 -1.122 1.00 52.97 68 ASP A N 1
ATOM 555 C CA . ASP A 1 68 ? 11.062 21.194 -0.763 1.00 52.97 68 ASP A CA 1
ATOM 556 C C . ASP A 1 68 ? 11.668 20.460 -1.957 1.00 52.97 68 ASP A C 1
ATOM 558 O O . ASP A 1 68 ? 11.181 20.518 -3.086 1.00 52.97 68 ASP A O 1
ATOM 562 N N . LYS A 1 69 ? 12.797 19.797 -1.698 1.00 61.44 69 LYS A N 1
ATOM 563 C CA . LYS A 1 69 ? 13.538 18.953 -2.638 1.00 61.44 69 LYS A CA 1
ATOM 564 C C . LYS A 1 69 ? 12.731 17.683 -2.919 1.00 61.44 69 LYS A C 1
ATOM 566 O O . LYS A 1 69 ? 13.116 16.605 -2.477 1.00 61.44 69 LYS A O 1
ATOM 571 N N . ALA A 1 70 ? 11.594 17.807 -3.597 1.00 72.44 70 ALA A N 1
ATOM 572 C CA . ALA A 1 70 ? 10.861 16.653 -4.087 1.00 72.44 70 ALA A CA 1
ATOM 573 C C . ALA A 1 70 ? 11.750 15.939 -5.112 1.00 72.44 70 ALA A C 1
ATOM 575 O O . ALA A 1 70 ? 11.906 16.378 -6.252 1.00 72.44 70 ALA A O 1
ATOM 576 N N . GLU A 1 71 ? 12.416 14.886 -4.657 1.00 81.75 71 GLU A N 1
ATOM 577 C CA . GLU A 1 71 ? 13.216 14.019 -5.501 1.00 81.75 71 GLU A CA 1
ATOM 578 C C . GLU A 1 71 ? 12.279 13.176 -6.362 1.00 81.75 71 GLU A C 1
ATOM 580 O O . GLU A 1 71 ? 11.264 12.655 -5.887 1.00 81.75 71 GLU A O 1
ATOM 585 N N . HIS A 1 72 ? 12.598 13.071 -7.649 1.00 87.38 72 HIS A N 1
ATOM 586 C CA . HIS A 1 72 ? 11.858 12.185 -8.529 1.00 87.38 72 HIS A CA 1
ATOM 587 C C . HIS A 1 72 ? 12.130 10.740 -8.116 1.00 87.38 72 HIS A C 1
ATOM 589 O O . HIS A 1 72 ? 13.256 10.263 -8.231 1.00 87.38 72 HIS A O 1
ATOM 595 N N . LEU A 1 73 ? 11.086 10.053 -7.665 1.00 91.12 73 LEU A N 1
ATOM 596 C CA . LEU A 1 73 ? 11.126 8.626 -7.388 1.00 91.12 73 LEU A CA 1
ATOM 597 C C . LEU A 1 73 ? 10.724 7.856 -8.640 1.00 91.12 73 LEU A C 1
ATOM 599 O O . LEU A 1 73 ? 9.771 8.229 -9.333 1.00 91.12 73 LEU A O 1
ATOM 603 N N . SER A 1 74 ? 11.397 6.735 -8.890 1.00 92.94 74 SER A N 1
ATOM 604 C CA . SER A 1 74 ? 10.877 5.748 -9.830 1.00 92.94 74 SER A CA 1
ATOM 605 C C . SER A 1 74 ? 9.492 5.262 -9.380 1.00 92.94 74 SER A C 1
ATOM 607 O O . SER A 1 74 ? 9.126 5.331 -8.203 1.00 92.94 74 SER A O 1
ATOM 609 N N . VAL A 1 75 ? 8.709 4.719 -10.316 1.00 89.31 75 VAL A N 1
ATOM 610 C CA . VAL A 1 75 ? 7.368 4.185 -10.014 1.00 89.31 75 VAL A CA 1
ATOM 611 C C . VAL A 1 75 ? 7.423 3.118 -8.911 1.00 89.31 75 VAL A C 1
ATOM 613 O O . VAL A 1 75 ? 6.522 3.045 -8.077 1.00 89.31 75 VAL A O 1
ATOM 616 N N . GLU A 1 76 ? 8.477 2.300 -8.883 1.00 90.50 76 GLU A N 1
ATOM 617 C CA . GLU A 1 76 ? 8.674 1.276 -7.852 1.00 90.50 76 GLU A CA 1
ATOM 618 C C . GLU A 1 76 ? 8.979 1.890 -6.481 1.00 90.50 76 GLU A C 1
ATOM 620 O O . GLU A 1 76 ? 8.345 1.516 -5.495 1.00 90.50 76 GLU A O 1
ATOM 625 N N . GLU A 1 77 ? 9.891 2.863 -6.414 1.00 91.44 77 GLU A N 1
ATOM 626 C CA . GLU A 1 77 ? 10.241 3.561 -5.170 1.00 91.44 77 GLU A CA 1
ATOM 627 C C . GLU A 1 77 ? 9.052 4.332 -4.598 1.00 91.44 77 GLU A C 1
ATOM 629 O O . GLU A 1 77 ? 8.788 4.253 -3.399 1.00 91.44 77 GLU A O 1
ATOM 634 N N . PHE A 1 78 ? 8.281 5.015 -5.449 1.00 90.31 78 PHE A N 1
ATOM 635 C CA . PHE A 1 78 ? 7.072 5.714 -5.021 1.00 90.31 78 PHE A CA 1
ATOM 636 C C . PHE A 1 78 ? 6.039 4.740 -4.440 1.00 90.31 78 PHE A C 1
ATOM 638 O O . PHE A 1 78 ? 5.516 4.964 -3.350 1.00 90.31 78 PHE A O 1
ATOM 645 N N . LYS A 1 79 ? 5.797 3.604 -5.113 1.00 88.81 79 LYS A N 1
ATOM 646 C CA . LYS A 1 79 ? 4.898 2.553 -4.603 1.00 88.81 79 LYS A CA 1
ATOM 647 C C . LYS A 1 79 ? 5.370 1.985 -3.264 1.00 88.81 79 LYS A C 1
ATOM 649 O O . LYS A 1 79 ? 4.534 1.658 -2.425 1.00 88.81 79 LYS A O 1
ATOM 654 N N . LEU A 1 80 ? 6.679 1.836 -3.065 1.00 90.50 80 LEU A N 1
ATOM 655 C CA . LEU A 1 80 ? 7.238 1.381 -1.791 1.00 90.50 80 LEU A CA 1
ATOM 656 C C . LEU A 1 80 ? 7.043 2.421 -0.687 1.00 90.50 80 LEU A C 1
ATOM 658 O O . LEU A 1 80 ? 6.605 2.047 0.397 1.00 90.50 80 LEU A O 1
ATOM 662 N N . LYS A 1 81 ? 7.302 3.700 -0.980 1.00 88.62 81 LYS A N 1
ATOM 663 C CA . LYS A 1 81 ? 7.135 4.804 -0.028 1.00 88.62 81 LYS A CA 1
ATOM 664 C C . LYS A 1 81 ? 5.694 4.914 0.478 1.00 88.62 81 LYS A C 1
ATOM 666 O O . LYS A 1 81 ? 5.473 4.908 1.685 1.00 88.62 81 LYS A O 1
ATOM 671 N N . ILE A 1 82 ? 4.719 4.916 -0.432 1.00 87.50 82 ILE A N 1
ATOM 672 C CA . ILE A 1 82 ? 3.295 4.963 -0.061 1.00 87.50 82 ILE A CA 1
ATOM 673 C C . ILE A 1 82 ? 2.922 3.759 0.812 1.00 87.50 82 ILE A C 1
ATOM 675 O O . ILE A 1 82 ? 2.329 3.915 1.873 1.00 87.50 82 ILE A O 1
ATOM 679 N N . LYS A 1 83 ? 3.356 2.548 0.433 1.00 88.06 83 LYS A N 1
ATOM 680 C CA . LYS A 1 83 ? 3.097 1.349 1.244 1.00 88.06 83 LYS A CA 1
ATOM 681 C C . LYS A 1 83 ? 3.736 1.411 2.631 1.00 88.06 83 LYS A C 1
ATOM 683 O O . LYS A 1 83 ? 3.155 0.880 3.572 1.00 88.06 83 LYS A O 1
ATOM 688 N N . SER A 1 84 ? 4.931 1.988 2.772 1.00 85.56 84 SER A N 1
ATOM 689 C CA . SER A 1 84 ? 5.553 2.141 4.092 1.00 85.56 84 SER A CA 1
ATOM 690 C C . SER A 1 84 ? 4.782 3.112 4.980 1.00 85.56 84 SER A C 1
ATOM 692 O O . SER A 1 84 ? 4.562 2.789 6.144 1.00 85.56 84 SER A O 1
ATOM 694 N N . GLU A 1 85 ? 4.312 4.230 4.422 1.00 86.69 85 GLU A N 1
ATOM 695 C CA . GLU A 1 85 ? 3.484 5.209 5.137 1.00 86.69 85 GLU A CA 1
ATOM 696 C C . GLU A 1 85 ? 2.149 4.577 5.575 1.00 86.69 85 GLU A C 1
ATOM 698 O O . GLU A 1 85 ? 1.748 4.707 6.731 1.00 86.69 85 GLU A O 1
ATOM 703 N N . ASP A 1 86 ? 1.506 3.790 4.705 1.00 83.88 86 ASP A N 1
ATOM 704 C CA . ASP A 1 86 ? 0.283 3.046 5.043 1.00 83.88 86 ASP A CA 1
ATOM 705 C C . ASP A 1 86 ? 0.494 2.059 6.203 1.00 83.88 86 ASP A C 1
ATOM 707 O O . ASP A 1 86 ? -0.357 1.927 7.087 1.00 83.88 86 ASP A O 1
ATOM 711 N N . ILE A 1 87 ? 1.631 1.353 6.218 1.00 85.50 87 ILE A N 1
ATOM 712 C CA . ILE A 1 87 ? 1.980 0.409 7.289 1.00 85.50 87 ILE A CA 1
ATOM 713 C C . ILE A 1 87 ? 2.212 1.145 8.610 1.00 85.50 87 ILE A C 1
ATOM 715 O O . ILE A 1 87 ? 1.803 0.648 9.659 1.00 85.50 87 ILE A O 1
ATOM 719 N N . GLU A 1 88 ? 2.881 2.292 8.576 1.00 88.00 88 GLU A N 1
ATOM 720 C CA . GLU A 1 88 ? 3.152 3.101 9.764 1.00 88.00 88 GLU A CA 1
ATOM 721 C C . GLU A 1 88 ? 1.853 3.646 10.369 1.00 88.00 88 GLU A C 1
ATOM 723 O O . GLU A 1 88 ? 1.567 3.381 11.537 1.00 88.00 88 GLU A O 1
ATOM 728 N N . ASN A 1 89 ? 0.983 4.228 9.541 1.00 84.38 89 ASN A N 1
ATOM 729 C CA . ASN A 1 89 ? -0.351 4.674 9.952 1.00 84.38 89 ASN A CA 1
ATOM 730 C C . ASN A 1 89 ? -1.190 3.529 10.549 1.00 84.38 89 ASN A C 1
ATOM 732 O O . ASN A 1 89 ? -1.890 3.696 11.553 1.00 84.38 89 ASN A O 1
ATOM 736 N N . ALA A 1 90 ? -1.125 2.335 9.950 1.00 83.06 90 ALA A N 1
ATOM 737 C CA . ALA A 1 90 ? -1.832 1.167 10.465 1.00 83.06 90 ALA A CA 1
ATOM 738 C C . ALA A 1 90 ? -1.304 0.721 11.840 1.00 83.06 90 ALA A C 1
ATOM 740 O O . ALA A 1 90 ? -2.099 0.303 12.685 1.00 83.06 90 ALA A O 1
ATOM 741 N N . LYS A 1 91 ? 0.011 0.817 12.081 1.00 86.69 91 LYS A N 1
ATOM 742 C CA . LYS A 1 91 ? 0.619 0.500 13.383 1.00 86.69 91 LYS A CA 1
ATOM 743 C C . LYS A 1 91 ? 0.171 1.473 14.467 1.00 86.69 91 LYS A C 1
ATOM 745 O O . LYS A 1 91 ? -0.246 1.016 15.528 1.00 86.69 91 LYS A O 1
ATOM 750 N N . GLU A 1 92 ? 0.183 2.775 14.188 1.00 88.69 92 GLU A N 1
ATOM 751 C CA . GLU A 1 92 ? -0.293 3.788 15.141 1.00 88.69 92 GLU A CA 1
ATOM 752 C C . GLU A 1 92 ? -1.760 3.549 15.528 1.00 88.69 92 GLU A C 1
ATOM 754 O O . GLU A 1 92 ? -2.132 3.600 16.703 1.00 88.69 92 GLU A O 1
ATOM 759 N N . LEU A 1 93 ? -2.606 3.207 14.550 1.00 88.56 93 LEU A N 1
ATOM 760 C CA . LEU A 1 93 ? -4.013 2.908 14.812 1.00 88.56 93 LEU A CA 1
ATOM 761 C C . LEU A 1 93 ? -4.193 1.663 15.697 1.00 88.56 93 LEU A C 1
ATOM 763 O O . LEU A 1 93 ? -5.089 1.642 16.546 1.00 88.56 93 LEU A O 1
ATOM 767 N N . ILE A 1 94 ? -3.364 0.631 15.504 1.00 88.44 94 ILE A N 1
ATOM 768 C CA . ILE A 1 94 ? -3.365 -0.575 16.345 1.00 88.44 94 ILE A CA 1
ATOM 769 C C . ILE A 1 94 ? -2.990 -0.217 17.782 1.00 88.44 94 ILE A C 1
ATOM 771 O O . ILE A 1 94 ? -3.724 -0.592 18.692 1.00 88.44 94 ILE A O 1
ATOM 775 N N . GLU A 1 95 ? -1.933 0.566 17.990 1.00 90.31 95 GLU A N 1
ATOM 776 C CA . GLU A 1 95 ? -1.477 0.958 19.329 1.00 90.31 95 GLU A CA 1
ATOM 777 C C . GLU A 1 95 ? -2.562 1.732 20.101 1.00 90.31 95 GLU A C 1
ATOM 779 O O . GLU A 1 95 ? -2.861 1.442 21.265 1.00 90.31 95 GLU A O 1
ATOM 784 N N . VAL A 1 96 ? -3.254 2.660 19.428 1.00 91.56 96 VAL A N 1
ATOM 785 C CA . VAL A 1 96 ? -4.404 3.374 20.010 1.00 91.56 96 VAL A CA 1
ATOM 786 C C . VAL A 1 96 ? -5.524 2.404 20.395 1.00 91.56 96 VAL A C 1
ATOM 788 O O . VAL A 1 96 ? -6.137 2.543 21.459 1.00 91.56 96 VAL A O 1
ATOM 791 N N . LYS A 1 97 ? -5.816 1.416 19.542 1.00 85.44 97 LYS A N 1
ATOM 792 C CA . LYS A 1 97 ? -6.868 0.425 19.798 1.00 85.44 97 LYS A CA 1
ATOM 793 C C . LYS A 1 97 ? -6.510 -0.521 20.939 1.00 85.44 97 LYS A C 1
ATOM 795 O O . LYS A 1 97 ? -7.379 -0.801 21.763 1.00 85.44 97 LYS A O 1
ATOM 800 N N . GLU A 1 98 ? -5.259 -0.954 21.041 1.00 86.94 98 GLU A N 1
ATOM 801 C CA . GLU A 1 98 ? -4.769 -1.782 22.147 1.00 86.94 98 GLU A CA 1
ATOM 802 C C . GLU A 1 98 ? -4.908 -1.060 23.489 1.00 86.94 98 GLU A C 1
ATOM 804 O O . GLU A 1 98 ? -5.413 -1.635 24.457 1.00 86.94 98 GLU A O 1
ATOM 809 N N . LYS A 1 99 ? -4.567 0.233 23.539 1.00 90.44 99 LYS A N 1
ATOM 810 C CA . LYS A 1 99 ? -4.776 1.051 24.740 1.00 90.44 99 LYS A CA 1
ATOM 811 C C . LYS A 1 99 ? -6.253 1.116 25.142 1.00 90.44 99 LYS A C 1
ATOM 813 O O . LYS A 1 99 ? -6.579 0.879 26.302 1.00 90.44 99 LYS A O 1
ATOM 818 N N . GLN A 1 100 ? -7.153 1.357 24.183 1.00 86.31 100 GLN A N 1
ATOM 819 C CA . GLN A 1 100 ? -8.602 1.378 24.436 1.00 86.31 100 GLN A CA 1
ATOM 820 C C . GLN A 1 100 ? -9.125 0.041 24.982 1.00 86.31 100 GLN A C 1
ATOM 822 O O . GLN A 1 100 ? -10.000 0.030 25.849 1.00 86.31 100 GLN A O 1
ATOM 827 N N . VAL A 1 101 ? -8.612 -1.084 24.476 1.00 86.75 101 VAL A N 1
ATOM 828 C CA . VAL A 1 101 ? -8.973 -2.422 24.967 1.00 86.75 101 VAL A CA 1
ATOM 829 C C . VAL A 1 101 ? -8.481 -2.625 26.399 1.00 86.75 101 VAL A C 1
ATOM 831 O O . VAL A 1 101 ? -9.259 -3.069 27.243 1.00 86.75 101 VAL A O 1
ATOM 834 N N . ASN A 1 102 ? -7.241 -2.242 26.703 1.00 87.12 102 ASN A N 1
ATOM 835 C CA . ASN A 1 102 ? -6.677 -2.364 28.049 1.00 87.12 102 ASN A CA 1
ATOM 836 C C . ASN A 1 102 ? -7.423 -1.511 29.087 1.00 87.12 102 ASN A C 1
ATOM 838 O O . ASN A 1 102 ? -7.676 -1.981 30.197 1.00 87.12 102 ASN A O 1
ATOM 842 N N . ASP A 1 103 ? -7.829 -0.290 28.729 1.00 87.81 103 ASP A N 1
ATOM 843 C CA . ASP A 1 103 ? -8.614 0.578 29.615 1.00 87.81 103 ASP A CA 1
ATOM 844 C C . ASP A 1 103 ? -9.992 -0.033 29.922 1.00 87.81 103 ASP A C 1
ATOM 846 O O . ASP A 1 103 ? -10.429 -0.065 31.076 1.00 87.81 103 ASP A O 1
ATOM 850 N N . LYS A 1 104 ? -10.663 -0.595 28.905 1.00 82.62 104 LYS A N 1
ATOM 851 C CA . LYS A 1 104 ? -11.926 -1.325 29.099 1.00 82.62 104 LYS A CA 1
ATOM 852 C C . LYS A 1 104 ? -11.739 -2.572 29.965 1.00 82.62 104 LYS A C 1
ATOM 854 O O . LYS A 1 104 ? -12.586 -2.840 30.813 1.00 82.62 104 LYS A O 1
ATOM 859 N N . LEU A 1 105 ? -10.646 -3.314 29.779 1.00 85.06 105 LEU A N 1
ATOM 860 C CA . LEU A 1 105 ? -10.354 -4.519 30.557 1.00 85.06 105 LEU A CA 1
ATOM 861 C C . LEU A 1 105 ? -10.180 -4.202 32.049 1.00 85.06 105 LEU A C 1
ATOM 863 O O . LEU A 1 105 ? -10.760 -4.899 32.880 1.00 85.06 105 LEU A O 1
ATOM 867 N N . LYS A 1 106 ? -9.465 -3.120 32.385 1.00 88.75 106 LYS A N 1
ATOM 868 C CA . LYS A 1 106 ? -9.348 -2.642 33.774 1.00 88.75 106 LYS A CA 1
ATOM 869 C C . LYS A 1 106 ? -10.705 -2.295 34.371 1.00 88.75 106 LYS A C 1
ATOM 871 O O . LYS A 1 106 ? -11.031 -2.772 35.448 1.00 88.75 106 LYS A O 1
ATOM 876 N N . SER A 1 107 ? -11.536 -1.553 33.636 1.00 82.75 107 SER A N 1
ATOM 877 C CA . SER A 1 107 ? -12.881 -1.210 34.111 1.00 82.75 107 SER A CA 1
ATOM 878 C C . SER A 1 107 ? -13.737 -2.451 34.396 1.00 82.75 107 SER A C 1
ATOM 880 O O . SER A 1 107 ? -14.490 -2.462 35.367 1.00 82.75 107 SER A O 1
ATOM 882 N N . VAL A 1 108 ? -13.612 -3.508 33.585 1.00 77.38 108 VAL A N 1
ATOM 883 C CA . VAL A 1 108 ? -14.293 -4.789 33.830 1.00 77.38 108 VAL A CA 1
ATOM 884 C C . VAL A 1 108 ? -13.741 -5.491 35.076 1.00 77.38 108 VAL A C 1
ATOM 886 O O . VAL A 1 108 ? -14.525 -6.026 35.859 1.00 77.38 108 VAL A O 1
ATOM 889 N N . GLN A 1 109 ? -12.421 -5.477 35.287 1.00 81.12 109 GLN A N 1
ATOM 890 C CA . GLN A 1 109 ? -11.796 -6.041 36.490 1.00 81.12 109 GLN A CA 1
ATOM 891 C C . GLN A 1 109 ? -12.246 -5.311 37.762 1.00 81.12 109 GLN A C 1
ATOM 893 O O . GLN A 1 109 ? -12.670 -5.969 38.711 1.00 81.12 109 GLN A O 1
ATOM 898 N N . ASP A 1 110 ? -12.260 -3.977 37.746 1.00 81.81 110 ASP A N 1
ATOM 899 C CA . ASP A 1 110 ? -12.718 -3.154 38.871 1.00 81.81 110 ASP A CA 1
ATOM 900 C C . ASP A 1 110 ? -14.185 -3.460 39.217 1.00 81.81 110 ASP A C 1
ATOM 902 O O . ASP A 1 110 ? -14.532 -3.707 40.375 1.00 81.81 110 ASP A O 1
ATOM 906 N N . MET A 1 111 ? -15.051 -3.537 38.198 1.00 74.75 111 MET A N 1
ATOM 907 C CA . MET A 1 111 ? -16.453 -3.927 38.377 1.00 74.75 111 MET A CA 1
ATOM 908 C C . MET A 1 111 ? -16.596 -5.338 38.965 1.00 74.75 111 MET A C 1
ATOM 910 O O . MET A 1 111 ? -17.474 -5.573 39.798 1.00 74.75 111 MET A O 1
ATOM 914 N N . SER A 1 112 ? -15.755 -6.284 38.541 1.00 73.06 112 SER A N 1
ATOM 915 C CA . SER A 1 112 ? -15.760 -7.652 39.066 1.00 73.06 112 SER A CA 1
ATOM 916 C C . SER A 1 112 ? -15.368 -7.695 40.545 1.00 73.06 112 SER A C 1
ATOM 918 O O . SER A 1 112 ? -15.991 -8.417 41.327 1.00 73.06 112 SER A O 1
ATOM 920 N N . GLU A 1 113 ? -14.361 -6.922 40.957 1.00 78.75 113 GLU A N 1
ATOM 921 C CA . GLU A 1 113 ? -13.964 -6.836 42.364 1.00 78.75 113 GLU A CA 1
ATOM 922 C C . GLU A 1 113 ? -15.066 -6.229 43.236 1.00 78.75 113 GLU A C 1
ATOM 924 O O . GLU A 1 113 ? -15.351 -6.759 44.316 1.00 78.75 113 GLU A O 1
ATOM 929 N N . GLU A 1 114 ? -15.709 -5.149 42.777 1.00 72.75 114 GLU A N 1
ATOM 930 C CA . GLU A 1 114 ? -16.828 -4.532 43.496 1.00 72.75 114 GLU A CA 1
ATOM 931 C C . GLU A 1 114 ? -17.996 -5.504 43.682 1.00 72.75 114 GLU A C 1
ATOM 933 O O . GLU A 1 114 ? -18.553 -5.592 44.780 1.00 72.75 114 GLU A O 1
ATOM 938 N N . LEU A 1 115 ? -18.329 -6.289 42.652 1.00 68.00 115 LEU A N 1
ATOM 939 C CA . LEU A 1 115 ? -19.357 -7.326 42.754 1.00 68.00 115 LEU A CA 1
ATOM 940 C C . LEU A 1 115 ? -19.010 -8.370 43.823 1.00 68.00 115 LEU A C 1
ATOM 942 O O . LEU A 1 115 ? -19.878 -8.695 44.635 1.00 68.00 115 LEU A O 1
ATOM 946 N N . SER A 1 116 ? -17.752 -8.819 43.905 1.00 68.94 116 SER A N 1
ATOM 947 C CA . SER A 1 116 ? -17.333 -9.775 44.944 1.00 68.94 116 SER A CA 1
ATOM 948 C C . SER A 1 116 ? -17.464 -9.198 46.363 1.00 68.94 116 SER A C 1
ATOM 950 O O . SER A 1 116 ? -17.876 -9.888 47.297 1.00 68.94 116 SER A O 1
ATOM 952 N N . LYS A 1 117 ? -17.171 -7.900 46.547 1.00 73.12 117 LYS A N 1
ATOM 953 C CA . LYS A 1 117 ? -17.320 -7.212 47.841 1.00 73.12 117 LYS A CA 1
ATOM 954 C C . LYS A 1 117 ? -18.791 -7.112 48.240 1.00 73.12 117 LYS A C 1
ATOM 956 O O . LYS A 1 117 ? -19.126 -7.320 49.406 1.00 73.12 117 LYS A O 1
ATOM 961 N N . ILE A 1 118 ? -19.672 -6.830 47.279 1.00 64.62 118 ILE A N 1
ATOM 962 C CA . ILE A 1 118 ? -21.124 -6.788 47.493 1.00 64.62 118 ILE A CA 1
ATOM 963 C C . ILE A 1 118 ? -21.667 -8.177 47.853 1.00 64.62 118 ILE A C 1
ATOM 965 O O . ILE A 1 118 ? -22.496 -8.281 48.759 1.00 64.62 118 ILE A O 1
ATOM 969 N N . GLU A 1 119 ? -21.202 -9.230 47.179 1.00 57.56 119 GLU A N 1
ATOM 970 C CA . GLU A 1 119 ? -21.575 -10.621 47.458 1.00 57.56 119 GLU A CA 1
ATOM 971 C C . GLU A 1 119 ? -21.172 -11.034 48.882 1.00 57.56 119 GLU A C 1
ATOM 973 O O . GLU A 1 119 ? -22.008 -11.497 49.661 1.00 57.56 119 GLU A O 1
ATOM 978 N N . ASN A 1 120 ? -19.934 -10.734 49.284 1.00 61.84 120 ASN A N 1
ATOM 979 C CA . ASN A 1 120 ? -19.450 -10.987 50.643 1.00 61.84 120 ASN A CA 1
ATOM 980 C C . ASN A 1 120 ? -20.223 -10.188 51.706 1.00 61.84 120 ASN A C 1
ATOM 982 O O . ASN A 1 120 ? -20.594 -10.731 52.748 1.00 61.84 120 ASN A O 1
ATOM 986 N N . HIS A 1 121 ? -20.545 -8.916 51.446 1.00 56.12 121 HIS A N 1
ATOM 987 C CA . HIS A 1 121 ? -21.389 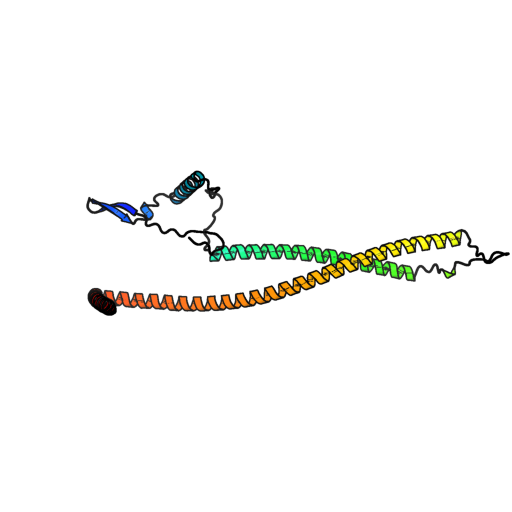-8.132 52.350 1.00 56.12 121 HIS A CA 1
ATOM 988 C C . HIS A 1 121 ? -22.816 -8.685 52.461 1.00 56.12 121 HIS A C 1
ATOM 990 O O . HIS A 1 121 ? -23.412 -8.583 53.533 1.00 56.12 121 HIS A O 1
ATOM 996 N N . MET A 1 122 ? -23.374 -9.293 51.409 1.00 49.88 122 MET A N 1
ATOM 997 C CA . MET A 1 122 ? -24.676 -9.968 51.482 1.00 49.88 122 MET A CA 1
ATOM 998 C C . MET A 1 122 ? -24.638 -11.201 52.384 1.00 49.88 122 MET A C 1
ATOM 1000 O O . MET A 1 122 ? -25.574 -11.394 53.156 1.00 49.88 122 MET A O 1
ATOM 1004 N N . ASN A 1 123 ? -23.548 -11.969 52.357 1.00 53.22 123 ASN A N 1
ATOM 1005 C CA . ASN A 1 123 ? -23.377 -13.124 53.241 1.00 53.22 123 ASN A CA 1
ATOM 1006 C C . ASN A 1 123 ? -23.243 -12.715 54.722 1.00 53.22 123 ASN A C 1
ATOM 1008 O O . ASN A 1 123 ? -23.693 -13.441 55.606 1.00 53.22 123 ASN A O 1
ATOM 1012 N N . HIS A 1 124 ? -22.681 -11.533 55.005 1.00 46.22 124 HIS A N 1
ATOM 1013 C CA . HIS A 1 124 ? -22.471 -11.041 56.374 1.00 46.22 124 HIS A CA 1
ATOM 1014 C C . HIS A 1 124 ? -23.577 -10.125 56.922 1.00 46.22 124 HIS A C 1
ATOM 1016 O O . HIS A 1 124 ? -23.726 -10.024 58.139 1.00 46.22 124 HIS A O 1
ATOM 1022 N N . THR A 1 125 ? -24.393 -9.488 56.075 1.00 46.75 125 THR A N 1
ATOM 1023 C CA . THR A 1 125 ? -25.528 -8.655 56.523 1.00 46.75 125 THR A CA 1
ATOM 1024 C C . THR A 1 125 ? -26.766 -9.526 56.738 1.00 46.75 125 THR A C 1
ATOM 1026 O O . THR A 1 125 ? -27.792 -9.381 56.077 1.00 46.75 125 THR A O 1
ATOM 1029 N N . SER A 1 126 ? -26.651 -10.457 57.679 1.00 44.81 126 SER A N 1
ATOM 1030 C CA . SER A 1 126 ? -27.762 -11.235 58.220 1.00 44.81 126 SER A CA 1
ATOM 1031 C C . SER A 1 126 ? -28.608 -10.361 59.158 1.00 44.81 126 SER A C 1
ATOM 1033 O O . SER A 1 126 ? -28.635 -10.598 60.358 1.00 44.81 126 SER A O 1
ATOM 1035 N N . ILE A 1 127 ? -29.313 -9.350 58.633 1.00 50.09 127 ILE A N 1
ATOM 1036 C CA . ILE A 1 127 ? -30.651 -9.084 59.183 1.00 50.09 127 ILE A CA 1
ATOM 1037 C C . ILE A 1 127 ? -31.518 -10.094 58.464 1.00 50.09 127 ILE A C 1
ATOM 1039 O O . ILE A 1 127 ? -31.872 -9.938 57.291 1.00 50.09 127 ILE A O 1
ATOM 1043 N N . LYS A 1 128 ? -31.698 -11.224 59.126 1.00 56.28 128 LYS A N 1
ATOM 1044 C CA . LYS A 1 128 ? -32.462 -12.321 58.580 1.00 56.28 128 LYS A CA 1
ATOM 1045 C C . LYS A 1 128 ? -33.910 -11.844 58.520 1.00 56.28 128 LYS A C 1
ATOM 1047 O O . LYS A 1 128 ? -34.426 -11.285 59.479 1.00 56.28 128 LYS A O 1
ATOM 1052 N N . ILE A 1 129 ? -34.588 -12.101 57.403 1.00 53.66 129 ILE A N 1
ATOM 1053 C CA . ILE A 1 129 ? -36.058 -11.993 57.303 1.00 53.66 129 ILE A CA 1
ATOM 1054 C C . ILE A 1 129 ? -36.748 -12.717 58.484 1.00 53.66 129 ILE A C 1
ATOM 1056 O O . ILE A 1 129 ? -37.874 -12.381 58.835 1.00 53.66 129 ILE A O 1
ATOM 1060 N N . GLU A 1 130 ? -36.032 -13.652 59.119 1.00 55.47 130 GLU A N 1
ATOM 1061 C CA . GLU A 1 130 ? -36.329 -14.300 60.399 1.00 55.47 130 GLU A CA 1
ATOM 1062 C C . GLU A 1 130 ? -36.727 -13.335 61.542 1.00 55.47 130 GLU A C 1
ATOM 1064 O O . GLU A 1 130 ? -37.416 -13.787 62.444 1.00 55.47 130 GLU A O 1
ATOM 1069 N N . ASP A 1 131 ? -36.379 -12.039 61.513 1.00 56.78 131 ASP A N 1
ATOM 1070 C CA . ASP A 1 131 ? -36.766 -11.073 62.562 1.00 5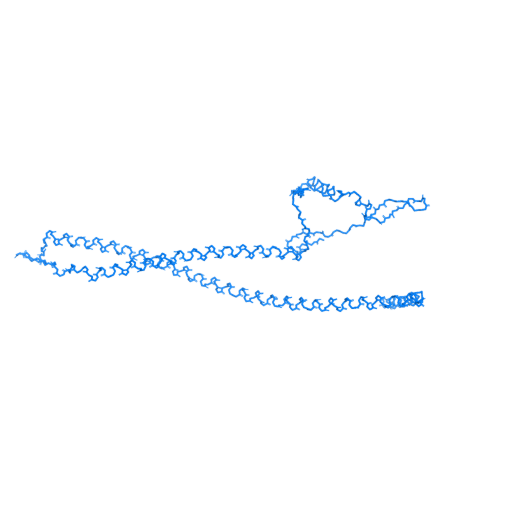6.78 131 ASP A CA 1
ATOM 1071 C C . ASP A 1 131 ? -38.175 -10.466 62.373 1.00 56.78 131 ASP A C 1
ATOM 1073 O O . ASP A 1 131 ? -38.683 -9.793 63.272 1.00 56.78 131 ASP A O 1
ATOM 1077 N N . ILE A 1 132 ? -38.840 -10.706 61.235 1.00 63.50 132 ILE A N 1
ATOM 1078 C CA . ILE A 1 132 ? -40.211 -10.237 60.975 1.00 63.50 132 ILE A CA 1
ATOM 1079 C C . ILE A 1 132 ? -41.209 -11.264 61.523 1.00 63.50 132 ILE A C 1
ATOM 1081 O O . ILE A 1 132 ? -41.334 -12.365 60.986 1.00 63.50 132 ILE A O 1
ATOM 1085 N N . HIS A 1 133 ? -41.970 -10.887 62.552 1.00 69.88 133 HIS A N 1
ATOM 1086 C CA . HIS A 1 133 ? -42.909 -11.771 63.245 1.00 69.88 133 HIS A CA 1
ATOM 1087 C C . HIS A 1 133 ? -44.334 -11.207 63.167 1.00 69.88 133 HIS A C 1
ATOM 1089 O O . HIS A 1 133 ? -44.818 -10.581 64.114 1.00 69.88 133 HIS A O 1
ATOM 1095 N N . PRO A 1 134 ? -45.053 -11.413 62.050 1.00 67.06 134 PRO A N 1
ATOM 1096 C CA . PRO A 1 134 ? -46.362 -10.807 61.875 1.00 67.06 134 PRO A CA 1
ATOM 1097 C C . PRO A 1 134 ? -47.383 -11.434 62.842 1.00 67.06 134 PRO A C 1
ATOM 1099 O O . PRO A 1 134 ? -47.629 -12.641 62.830 1.00 67.06 134 PRO A O 1
ATOM 1102 N N . GLY A 1 135 ? -47.989 -10.604 63.694 1.00 67.25 135 GLY A N 1
ATOM 1103 C CA . GLY A 1 135 ? -49.018 -11.021 64.654 1.00 67.25 135 GLY A CA 1
ATOM 1104 C C . GLY A 1 135 ? -50.375 -11.252 63.982 1.00 67.25 135 GLY A C 1
ATOM 1105 O O . GLY A 1 135 ? -50.657 -10.659 62.944 1.00 67.25 135 GLY A O 1
ATOM 1106 N N . LYS A 1 136 ? -51.246 -12.093 64.555 1.00 63.38 136 LYS A N 1
ATOM 1107 C CA . LYS A 1 136 ? -52.636 -12.256 64.085 1.00 63.38 136 LYS A CA 1
ATOM 1108 C C . LYS A 1 136 ? -53.582 -11.338 64.854 1.00 63.38 136 LYS A C 1
ATOM 1110 O O . LYS A 1 136 ? -53.478 -11.213 66.072 1.00 63.38 136 LYS A O 1
ATOM 1115 N N . THR A 1 137 ? -54.533 -10.734 64.150 1.00 64.69 137 THR A N 1
ATOM 1116 C CA . THR A 1 137 ? -55.623 -9.981 64.787 1.00 64.69 137 THR A CA 1
ATOM 1117 C C . THR A 1 137 ? -56.612 -10.910 65.496 1.00 64.69 137 THR A C 1
ATOM 1119 O O . THR A 1 137 ? -56.825 -12.046 65.084 1.00 64.69 137 THR A O 1
ATOM 1122 N N . PHE A 1 138 ? -57.222 -10.424 66.584 1.00 58.91 138 PHE A N 1
ATOM 1123 C CA . PHE A 1 138 ? -58.123 -11.205 67.447 1.00 58.91 138 PHE A CA 1
ATOM 1124 C C . PHE A 1 138 ? -59.404 -11.685 66.735 1.00 58.91 138 PHE A C 1
ATOM 1126 O O . PHE A 1 138 ? -60.004 -12.674 67.143 1.00 58.91 138 PHE A O 1
ATOM 1133 N N . LEU A 1 139 ? -59.812 -11.016 65.652 1.00 56.59 139 LEU A N 1
ATOM 1134 C CA . LEU A 1 139 ? -60.967 -11.375 64.829 1.00 56.59 139 LEU A CA 1
ATOM 1135 C C . LEU A 1 139 ? -60.610 -11.209 63.342 1.00 56.59 139 LEU A C 1
ATOM 1137 O O . LEU A 1 139 ? -60.612 -10.095 62.817 1.00 56.59 139 LEU A O 1
ATOM 1141 N N . GLY A 1 140 ? -60.320 -12.330 62.674 1.00 62.25 140 GLY A N 1
ATOM 1142 C CA . GLY A 1 140 ? -60.103 -12.428 61.224 1.00 62.25 140 GLY A CA 1
ATOM 1143 C C . GLY A 1 140 ? -58.676 -12.802 60.798 1.00 62.25 140 GLY A C 1
ATOM 1144 O O . GLY A 1 140 ? -57.729 -12.725 61.573 1.00 62.25 140 GLY A O 1
ATOM 1145 N N . ASP A 1 141 ? -58.514 -13.173 59.524 1.00 68.31 141 ASP A N 1
ATOM 1146 C CA . ASP A 1 141 ? -57.255 -13.675 58.936 1.00 68.31 141 ASP A CA 1
ATOM 1147 C C . ASP A 1 141 ? -56.182 -12.593 58.679 1.00 68.31 141 ASP A C 1
ATOM 1149 O O . ASP A 1 141 ? -55.217 -12.814 57.946 1.00 68.31 141 ASP A O 1
ATOM 1153 N N . LYS A 1 142 ? -56.329 -11.390 59.249 1.00 69.38 142 LYS A N 1
ATOM 1154 C CA . LYS A 1 142 ? -55.413 -10.272 58.985 1.00 69.38 142 LYS A CA 1
ATOM 1155 C C . LYS A 1 142 ? -54.177 -10.336 59.883 1.00 69.38 142 LYS A C 1
ATOM 1157 O O . LYS A 1 142 ? -54.288 -10.408 61.111 1.00 69.38 142 LYS A O 1
ATOM 1162 N N . LEU A 1 143 ? -53.010 -10.246 59.246 1.00 72.50 143 LEU A N 1
ATOM 1163 C CA . LEU A 1 1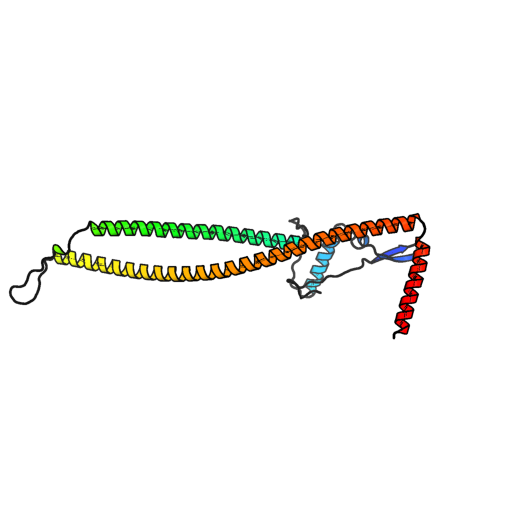43 ? -51.700 -10.115 59.886 1.00 72.50 143 LEU A CA 1
ATOM 1164 C C . LEU A 1 143 ? -51.389 -8.640 60.195 1.00 72.50 143 LEU A C 1
ATOM 1166 O O . LEU A 1 143 ? -51.709 -7.754 59.403 1.00 72.50 143 LEU A O 1
ATOM 1170 N N . THR A 1 144 ? -50.743 -8.383 61.330 1.00 74.44 144 THR A N 1
ATOM 1171 C CA . THR A 1 144 ? -50.288 -7.059 61.778 1.00 74.44 144 THR A CA 1
ATOM 1172 C C . THR A 1 144 ? -48.774 -7.021 61.901 1.00 74.44 144 THR A C 1
ATOM 1174 O O . THR A 1 144 ? -48.177 -7.931 62.471 1.00 74.44 144 THR A O 1
ATOM 1177 N N . LEU A 1 145 ? -48.179 -5.938 61.405 1.00 78.12 145 LEU A N 1
ATOM 1178 C CA . LEU A 1 145 ? -46.755 -5.625 61.513 1.00 78.12 145 LEU A CA 1
ATOM 1179 C C . LEU A 1 145 ? -46.577 -4.381 62.380 1.00 78.12 145 LEU A C 1
ATOM 1181 O O . LEU A 1 145 ? -47.375 -3.443 62.302 1.00 78.12 145 LEU A O 1
ATOM 1185 N N . THR A 1 146 ? -45.509 -4.346 63.168 1.00 80.44 146 THR A N 1
ATOM 1186 C CA . THR A 1 146 ? -45.067 -3.115 63.825 1.00 80.44 146 THR A CA 1
ATOM 1187 C C . THR A 1 146 ? -44.555 -2.111 62.787 1.00 80.44 146 THR A C 1
ATOM 1189 O O . THR A 1 146 ? -44.141 -2.464 61.679 1.00 80.44 146 THR A O 1
ATOM 1192 N N . GLN A 1 147 ? -44.545 -0.823 63.142 1.00 75.88 147 GLN A N 1
ATOM 1193 C CA . GLN A 1 147 ? -44.030 0.233 62.262 1.00 75.88 147 GLN A CA 1
ATOM 1194 C C . GLN A 1 147 ? -42.547 0.022 61.905 1.00 75.88 147 GLN A C 1
ATOM 1196 O O . GLN A 1 147 ? -42.121 0.351 60.797 1.00 75.88 147 GLN A O 1
ATOM 1201 N N . GLN A 1 148 ? -41.776 -0.560 62.827 1.00 75.12 148 GLN A N 1
ATOM 1202 C CA . GLN A 1 148 ? -40.366 -0.885 62.635 1.00 75.12 148 GLN A CA 1
ATOM 1203 C C . GLN A 1 148 ? -40.194 -2.023 61.616 1.00 75.12 148 GLN A C 1
ATOM 1205 O O . GLN A 1 148 ? -39.449 -1.859 60.651 1.00 75.12 148 GLN A O 1
ATOM 1210 N N . GLU A 1 149 ? -40.950 -3.119 61.755 1.00 72.81 149 GLU A N 1
ATOM 1211 C CA . GLU A 1 149 ? -40.941 -4.238 60.799 1.00 72.81 149 GLU A CA 1
ATOM 1212 C C . GLU A 1 149 ? -41.409 -3.806 59.404 1.00 72.81 149 GLU A C 1
ATOM 1214 O O . GLU A 1 149 ? -40.801 -4.181 58.402 1.00 72.81 149 GLU A O 1
ATOM 1219 N N . TYR A 1 150 ? -42.442 -2.959 59.321 1.00 76.94 150 TYR A N 1
ATOM 1220 C CA . TYR A 1 150 ? -42.890 -2.383 58.051 1.00 76.94 150 TYR A CA 1
ATOM 1221 C C . TYR A 1 150 ? -41.801 -1.518 57.397 1.00 76.94 150 TYR A C 1
ATOM 1223 O O . TYR A 1 150 ? -41.584 -1.603 56.187 1.00 76.94 150 TYR A O 1
ATOM 1231 N N . GLY A 1 151 ? -41.082 -0.714 58.187 1.00 74.50 151 GLY A N 1
ATOM 1232 C CA . GLY A 1 151 ? -39.949 0.082 57.711 1.00 74.50 151 GLY A CA 1
ATOM 1233 C C . GLY A 1 151 ? -38.817 -0.778 57.140 1.00 74.50 151 GLY A C 1
ATOM 1234 O O . GLY A 1 151 ? -38.296 -0.466 56.067 1.00 74.50 151 GLY A O 1
ATOM 1235 N N . VAL A 1 152 ? -38.490 -1.891 57.808 1.00 76.50 152 VAL A N 1
ATOM 1236 C CA . VAL A 1 152 ? -37.504 -2.879 57.336 1.00 76.50 152 VAL A CA 1
ATOM 1237 C C . VAL A 1 152 ? -37.960 -3.505 56.014 1.00 76.50 152 VAL A C 1
ATOM 1239 O O . VAL A 1 152 ? -37.216 -3.469 55.032 1.00 76.50 152 VAL A O 1
ATOM 1242 N N . LEU A 1 153 ? -39.204 -3.990 55.941 1.00 76.56 153 LEU A N 1
ATOM 1243 C CA . LEU A 1 153 ? -39.797 -4.561 54.724 1.00 76.56 153 LEU A CA 1
ATOM 1244 C C . LEU A 1 153 ? -39.757 -3.580 53.546 1.00 76.56 153 LEU A C 1
ATOM 1246 O O . LEU A 1 153 ? -39.334 -3.936 52.446 1.00 76.56 153 LEU A O 1
ATOM 1250 N N . MET A 1 154 ? -40.142 -2.325 53.784 1.00 74.19 154 MET A N 1
ATOM 1251 C CA . MET A 1 154 ? -40.163 -1.287 52.755 1.00 74.19 154 MET A CA 1
ATOM 1252 C C . MET A 1 154 ? -38.754 -0.927 52.264 1.00 74.19 154 MET A C 1
ATOM 1254 O O . MET A 1 154 ? -38.552 -0.699 51.069 1.00 74.19 154 MET A O 1
ATOM 1258 N N . HIS A 1 155 ? -37.763 -0.891 53.161 1.00 75.25 155 HIS A N 1
ATOM 1259 C CA . HIS A 1 155 ? -36.366 -0.666 52.791 1.00 75.25 155 HIS A CA 1
ATOM 1260 C C . HIS A 1 155 ? -35.835 -1.790 51.888 1.00 75.25 155 HIS A C 1
ATOM 1262 O O . HIS A 1 155 ? -35.250 -1.511 50.838 1.00 75.25 155 HIS A O 1
ATOM 1268 N N . TYR A 1 156 ? -36.087 -3.053 52.249 1.00 74.38 156 TYR A N 1
ATOM 1269 C CA . TYR A 1 156 ? -35.677 -4.207 51.444 1.00 74.38 156 TYR A CA 1
ATOM 1270 C C . TYR A 1 156 ? -36.396 -4.275 50.098 1.00 74.38 156 TYR A C 1
ATOM 1272 O O . TYR A 1 156 ? -35.738 -4.534 49.092 1.00 74.38 156 TYR A O 1
ATOM 1280 N N . ALA A 1 157 ? -37.700 -3.987 50.051 1.00 73.06 157 ALA A N 1
ATOM 1281 C CA . ALA A 1 157 ? -38.457 -3.940 48.803 1.00 73.06 157 ALA A CA 1
ATOM 1282 C C . ALA A 1 157 ? -37.858 -2.913 47.826 1.00 73.06 157 ALA A C 1
ATOM 1284 O O . ALA A 1 157 ? -37.524 -3.262 46.694 1.00 73.06 157 ALA A O 1
ATOM 1285 N N . LYS A 1 158 ? -37.601 -1.681 48.293 1.00 71.31 158 LYS A N 1
ATOM 1286 C CA . LYS A 1 158 ? -36.972 -0.623 47.479 1.00 71.31 158 LYS A CA 1
ATOM 1287 C C . LYS A 1 158 ? -35.559 -0.992 47.023 1.00 71.31 158 LYS A C 1
ATOM 1289 O O . LYS A 1 158 ? -35.189 -0.758 45.873 1.00 71.31 158 LYS A O 1
ATOM 1294 N N . LYS A 1 159 ? -34.752 -1.582 47.910 1.00 76.56 159 LYS A N 1
ATOM 1295 C CA . LYS A 1 159 ? -33.385 -2.017 47.583 1.00 76.56 159 LYS A CA 1
ATOM 1296 C C . LYS A 1 159 ? -33.387 -3.177 46.580 1.00 76.56 159 LYS A C 1
ATOM 1298 O O . LYS A 1 159 ? -32.547 -3.200 45.683 1.00 76.56 159 LYS A O 1
ATOM 1303 N N . GLY A 1 160 ? -34.331 -4.108 46.710 1.00 75.19 160 GLY A N 1
ATOM 1304 C CA . GLY A 1 160 ? -34.541 -5.218 45.782 1.00 75.19 160 GLY A CA 1
ATOM 1305 C C . GLY A 1 160 ? -34.956 -4.737 44.395 1.00 75.19 160 GLY A C 1
ATOM 1306 O O . GLY A 1 160 ? -34.350 -5.145 43.410 1.00 75.19 160 GLY A O 1
ATOM 1307 N N . GLU A 1 161 ? -35.914 -3.812 44.318 1.00 66.00 161 GLU A N 1
ATOM 1308 C CA . GLU A 1 161 ? -36.364 -3.213 43.057 1.00 66.00 161 GLU A CA 1
ATOM 1309 C C . GLU A 1 161 ? -35.226 -2.474 42.336 1.00 66.00 161 GLU A C 1
ATOM 1311 O O . GLU A 1 161 ? -34.990 -2.706 41.148 1.00 66.00 161 GLU A O 1
ATOM 1316 N N . SER A 1 162 ? -34.451 -1.668 43.071 1.00 68.94 162 SER A N 1
ATOM 1317 C CA . SER A 1 162 ? -33.265 -0.983 42.540 1.00 68.94 162 SER A CA 1
ATOM 1318 C C . SER A 1 162 ? -32.235 -1.968 41.968 1.00 68.94 162 SER A C 1
ATOM 1320 O O . SER A 1 162 ? -31.798 -1.823 40.826 1.00 68.94 162 SER A O 1
ATOM 1322 N N . LYS A 1 163 ? -31.918 -3.047 42.699 1.00 77.69 163 LYS A N 1
ATOM 1323 C CA . LYS A 1 163 ? -31.011 -4.099 42.210 1.00 77.69 163 LYS A CA 1
ATOM 1324 C C . LYS A 1 163 ? -31.558 -4.832 40.986 1.00 77.69 163 LYS A C 1
ATOM 1326 O O . LYS A 1 163 ? -30.785 -5.188 40.102 1.00 77.69 163 LYS A O 1
ATOM 1331 N N . LEU A 1 164 ? -32.866 -5.065 40.920 1.00 75.25 164 LEU A N 1
ATOM 1332 C CA . LEU A 1 164 ? -33.508 -5.733 39.787 1.00 75.25 164 LEU A CA 1
ATOM 1333 C C . LEU A 1 164 ? -33.403 -4.873 38.520 1.00 75.25 164 LEU A C 1
ATOM 1335 O O . LEU A 1 164 ? -33.146 -5.398 37.435 1.00 75.25 164 LEU A O 1
ATOM 1339 N N . LEU A 1 165 ? -33.505 -3.548 38.666 1.00 68.19 165 LEU A N 1
ATOM 1340 C CA . LEU A 1 165 ? -33.241 -2.594 37.591 1.00 68.19 165 LEU A CA 1
ATOM 1341 C C . LEU A 1 165 ? -31.772 -2.641 37.138 1.00 68.19 165 LEU A C 1
ATOM 1343 O O . LEU A 1 165 ? -31.516 -2.768 35.940 1.00 68.19 165 LEU A O 1
ATOM 1347 N N . THR A 1 166 ? -30.814 -2.609 38.071 1.00 75.25 166 THR A N 1
ATOM 1348 C CA . THR A 1 166 ? -29.380 -2.731 37.749 1.00 75.25 166 THR A CA 1
ATOM 1349 C C . THR A 1 166 ? -29.066 -4.054 37.055 1.00 75.25 166 THR A C 1
ATOM 1351 O O . THR A 1 166 ? -28.328 -4.071 36.074 1.00 75.25 166 THR A O 1
ATOM 1354 N N . ASN A 1 167 ? -29.659 -5.162 37.505 1.00 78.44 167 ASN A N 1
ATOM 1355 C CA . ASN A 1 167 ? -29.447 -6.475 36.903 1.00 78.44 167 ASN A CA 1
ATOM 1356 C C . ASN A 1 167 ? -29.966 -6.509 35.457 1.00 78.44 167 ASN A C 1
ATOM 1358 O O . ASN A 1 167 ? -29.229 -6.897 34.557 1.00 78.44 167 ASN A O 1
ATOM 1362 N N . ARG A 1 168 ? -31.164 -5.962 35.191 1.00 73.19 168 ARG A N 1
ATOM 1363 C CA . ARG A 1 168 ? -31.671 -5.799 33.813 1.00 73.19 168 ARG A CA 1
ATOM 1364 C C . ARG A 1 168 ? -30.721 -4.979 32.934 1.00 73.19 168 ARG A C 1
ATOM 1366 O O . ARG A 1 168 ? -30.480 -5.361 31.791 1.00 73.19 168 ARG A O 1
ATOM 1373 N N . GLN A 1 169 ? -30.171 -3.879 33.453 1.00 75.06 169 GLN A N 1
ATOM 1374 C CA . GLN A 1 169 ? -29.204 -3.053 32.718 1.00 75.06 169 GLN A CA 1
ATOM 1375 C C . GLN A 1 169 ? -27.900 -3.808 32.431 1.00 75.06 169 GLN A C 1
ATOM 1377 O O . GLN A 1 169 ? -27.366 -3.716 31.327 1.00 75.06 169 GLN A O 1
ATOM 1382 N N . LEU A 1 170 ? -27.389 -4.571 33.401 1.00 82.25 170 LEU A N 1
ATOM 1383 C CA . LEU A 1 170 ? -26.202 -5.405 33.219 1.00 82.25 170 LEU A CA 1
ATOM 1384 C C . LEU A 1 170 ? -26.450 -6.511 32.191 1.00 82.25 170 LEU A C 1
ATOM 1386 O O . LEU A 1 170 ? -25.630 -6.681 31.295 1.00 82.25 170 LEU A O 1
ATOM 1390 N N . THR A 1 171 ? -27.598 -7.194 32.240 1.00 81.19 171 THR A N 1
ATOM 1391 C CA . THR A 1 171 ? -27.982 -8.192 31.229 1.00 81.19 171 THR A CA 1
ATOM 1392 C C . THR A 1 171 ? -28.013 -7.584 29.826 1.00 81.19 171 THR A C 1
ATOM 1394 O O . THR A 1 171 ? -27.477 -8.170 28.889 1.00 81.19 171 THR A O 1
ATOM 1397 N N . GLN A 1 172 ? -28.581 -6.383 29.667 1.00 76.81 172 GLN A N 1
ATOM 1398 C CA . GLN A 1 172 ? -28.574 -5.682 28.380 1.00 76.81 172 GLN A CA 1
ATOM 1399 C C . GLN A 1 172 ? -27.151 -5.377 27.900 1.00 76.81 172 GLN A C 1
ATOM 1401 O O . GLN A 1 172 ? -26.837 -5.642 26.741 1.00 76.81 172 GLN A O 1
ATOM 1406 N N . LYS A 1 173 ? -26.276 -4.871 28.780 1.00 83.50 173 LYS A N 1
ATOM 1407 C CA . LYS A 1 173 ? -24.867 -4.613 28.439 1.00 83.50 173 LYS A CA 1
ATOM 1408 C C . LYS A 1 173 ? -24.130 -5.888 28.030 1.00 83.50 173 LYS A C 1
ATOM 1410 O O . LYS A 1 173 ? -23.423 -5.864 27.029 1.00 83.50 173 LYS A O 1
ATOM 1415 N N . VAL A 1 174 ? -24.324 -6.993 28.753 1.00 85.06 174 VAL A N 1
ATOM 1416 C CA . VAL A 1 174 ? -23.719 -8.292 28.413 1.00 85.06 174 VAL A CA 1
ATOM 1417 C C . VAL A 1 174 ? -24.176 -8.757 27.034 1.00 85.06 174 VAL A C 1
ATOM 1419 O O . VAL A 1 174 ? -23.339 -9.155 26.233 1.00 85.06 174 VAL A O 1
ATOM 1422 N N . ASN A 1 175 ? -25.465 -8.638 26.707 1.00 84.06 175 ASN A N 1
ATOM 1423 C CA . ASN A 1 175 ? -25.971 -9.025 25.387 1.00 84.06 175 ASN A CA 1
ATOM 1424 C C . ASN A 1 175 ? -25.362 -8.178 24.257 1.00 84.06 175 ASN A C 1
ATOM 1426 O O . ASN A 1 175 ? -25.004 -8.712 23.205 1.00 84.06 175 ASN A O 1
ATOM 1430 N N . VAL A 1 176 ? -25.213 -6.866 24.479 1.00 88.56 176 VAL A N 1
ATOM 1431 C CA . VAL A 1 176 ? -24.560 -5.961 23.519 1.00 88.56 176 VAL A CA 1
ATOM 1432 C C . VAL A 1 176 ? -23.094 -6.348 23.328 1.00 88.56 176 VAL A C 1
ATOM 1434 O O . VAL A 1 176 ? -22.669 -6.543 22.193 1.00 88.56 176 VAL A O 1
ATOM 1437 N N . PHE A 1 177 ? -22.339 -6.530 24.415 1.00 85.69 177 PHE A N 1
ATOM 1438 C CA . PHE A 1 177 ? -20.930 -6.924 24.336 1.00 85.69 177 PHE A CA 1
ATOM 1439 C C . PHE A 1 177 ? -20.736 -8.314 23.725 1.00 85.69 177 PHE A C 1
ATOM 1441 O O . PHE A 1 177 ? -19.807 -8.501 22.945 1.00 85.69 177 PHE A O 1
ATOM 1448 N N . SER A 1 178 ? -21.628 -9.269 24.002 1.00 88.44 178 SER A N 1
ATOM 1449 C CA . SER A 1 178 ? -21.610 -10.590 23.361 1.00 88.44 178 SER A CA 1
ATOM 1450 C C . SER A 1 178 ? -21.780 -10.471 21.846 1.00 88.44 178 SER A C 1
ATOM 1452 O O . SER A 1 178 ? -21.005 -11.046 21.086 1.00 88.44 178 SER A O 1
ATOM 1454 N N . SER A 1 179 ? -22.741 -9.656 21.402 1.00 88.44 179 SER A N 1
ATOM 1455 C CA . SER A 1 179 ? -22.987 -9.414 19.974 1.00 88.44 179 SER A CA 1
ATOM 1456 C C . SER A 1 179 ? -21.801 -8.716 19.292 1.00 88.44 179 SER A C 1
ATOM 1458 O O . SER A 1 179 ? -21.464 -9.018 18.146 1.00 88.44 179 SER A O 1
ATOM 1460 N N . GLU A 1 180 ? -21.155 -7.775 19.988 1.00 89.00 180 GLU A N 1
ATOM 1461 C CA . GLU A 1 180 ? -19.963 -7.078 19.495 1.00 89.00 180 GLU A CA 1
ATOM 1462 C C . GLU A 1 180 ? -18.764 -8.033 19.372 1.00 89.00 180 GLU A C 1
ATOM 1464 O O . GLU A 1 180 ? -18.093 -8.029 18.338 1.00 89.00 180 GLU A O 1
ATOM 1469 N N . ASN A 1 181 ? -18.551 -8.915 20.355 1.00 88.81 181 ASN A N 1
ATOM 1470 C CA . ASN A 1 181 ? -17.514 -9.950 20.303 1.00 88.81 181 ASN A CA 1
ATOM 1471 C C . ASN A 1 181 ? -17.716 -10.920 19.133 1.00 88.81 181 ASN A C 1
ATOM 1473 O O . ASN A 1 181 ? -16.781 -11.152 18.371 1.00 88.81 181 ASN A O 1
ATOM 1477 N N . GLU A 1 182 ? -18.934 -11.424 18.920 1.00 90.94 182 GLU A N 1
ATOM 1478 C CA . GLU A 1 182 ? -19.238 -12.300 17.777 1.00 90.94 182 GLU A CA 1
ATOM 1479 C C . GLU A 1 182 ? -18.976 -11.613 16.427 1.00 90.94 182 GLU A C 1
ATOM 1481 O O . GLU A 1 182 ? -18.590 -12.243 15.436 1.00 90.94 182 GLU A O 1
ATOM 1486 N N . ASN A 1 183 ? -19.202 -10.299 16.349 1.00 91.94 183 ASN A N 1
ATOM 1487 C CA . ASN A 1 183 ? -18.881 -9.532 15.153 1.00 91.94 183 ASN A CA 1
ATOM 1488 C C . ASN A 1 183 ? -17.363 -9.388 14.964 1.00 91.94 183 ASN A C 1
ATOM 1490 O O . ASN A 1 183 ? -16.859 -9.595 13.858 1.00 91.94 183 ASN A O 1
ATOM 1494 N N . LEU A 1 184 ? -16.626 -9.082 16.035 1.00 92.12 184 LEU A N 1
ATOM 1495 C CA . LEU A 1 184 ? -15.166 -8.985 16.003 1.00 92.12 184 LEU A CA 1
ATOM 1496 C C . LEU A 1 184 ? -14.516 -10.311 15.594 1.00 92.12 184 LEU A C 1
ATOM 1498 O O . LEU A 1 184 ? -13.638 -10.306 14.732 1.00 92.12 184 LEU A O 1
ATOM 1502 N N . GLU A 1 185 ? -14.991 -11.445 16.112 1.00 90.75 185 GLU A N 1
ATOM 1503 C CA . GLU A 1 185 ? -14.516 -12.775 15.708 1.00 90.75 185 GLU A CA 1
ATOM 1504 C C . GLU A 1 185 ? -14.737 -13.040 14.213 1.00 90.75 185 GLU A C 1
ATOM 1506 O O . GLU A 1 185 ? -13.841 -13.528 13.517 1.00 90.75 185 GLU A O 1
ATOM 1511 N N . ARG A 1 186 ? -15.904 -12.661 13.673 1.00 91.44 186 ARG A N 1
ATOM 1512 C CA . ARG A 1 186 ? -16.170 -12.769 12.229 1.00 91.44 186 ARG A CA 1
ATOM 1513 C C . ARG A 1 186 ? -15.210 -11.914 11.408 1.00 91.44 186 ARG A C 1
ATOM 1515 O O . ARG A 1 186 ? -14.689 -12.391 10.399 1.00 91.44 186 ARG A O 1
ATOM 1522 N N . VAL A 1 187 ? -14.961 -10.675 11.830 1.00 91.94 187 VAL A N 1
ATOM 1523 C CA . VAL A 1 187 ? -14.027 -9.769 11.146 1.00 91.94 187 VAL A CA 1
ATOM 1524 C C . VAL A 1 187 ? -12.601 -10.319 11.185 1.00 91.94 187 VAL A C 1
ATOM 1526 O O . VAL A 1 187 ? -11.933 -10.320 10.149 1.00 91.94 187 VAL A O 1
ATOM 1529 N N . LEU A 1 188 ? -12.144 -10.825 12.334 1.00 90.69 188 LEU A N 1
ATOM 1530 C CA . LEU A 1 188 ? -10.821 -11.439 12.474 1.00 90.69 188 LEU A CA 1
ATOM 1531 C C . LEU A 1 188 ? -10.653 -12.622 11.520 1.00 90.69 188 LEU A C 1
ATOM 1533 O O . LEU A 1 188 ? -9.700 -12.646 10.746 1.00 90.69 188 LEU A O 1
ATOM 1537 N N . LYS A 1 189 ? -11.638 -13.521 11.462 1.00 92.38 189 LYS A N 1
ATOM 1538 C CA . LYS A 1 189 ? -11.614 -14.680 10.560 1.00 92.38 189 LYS A CA 1
ATOM 1539 C C . LYS A 1 189 ? -11.519 -14.292 9.081 1.00 92.38 189 LYS A C 1
ATOM 1541 O O . LYS A 1 189 ? -10.876 -14.983 8.291 1.00 92.38 189 LYS A O 1
ATOM 1546 N N . VAL A 1 190 ? -12.177 -13.204 8.674 1.00 91.88 190 VAL A N 1
ATOM 1547 C CA . VAL A 1 190 ? -12.059 -12.682 7.301 1.00 91.88 190 VAL A CA 1
ATOM 1548 C C . VAL A 1 190 ? -10.656 -12.125 7.062 1.00 91.88 190 VAL A C 1
ATOM 1550 O O . VAL A 1 190 ? -10.042 -12.444 6.046 1.00 91.88 190 VAL A O 1
ATOM 1553 N N . ARG A 1 191 ? -10.122 -11.342 8.005 1.00 90.44 191 ARG A N 1
ATOM 1554 C CA . ARG A 1 191 ? -8.779 -10.755 7.897 1.00 90.44 191 ARG A CA 1
ATOM 1555 C C . ARG A 1 191 ? -7.680 -11.813 7.842 1.00 90.44 191 ARG A C 1
ATOM 1557 O O . ARG A 1 191 ? -6.767 -11.669 7.036 1.00 90.44 191 ARG A O 1
ATOM 1564 N N . GLU A 1 192 ? -7.786 -12.882 8.625 1.00 88.56 192 GLU A N 1
ATOM 1565 C CA . GLU A 1 192 ? -6.848 -14.012 8.588 1.00 88.56 192 GLU A CA 1
ATOM 1566 C C . GLU A 1 192 ? -6.770 -14.633 7.190 1.00 88.56 192 GLU A C 1
ATOM 1568 O O . GLU A 1 192 ? -5.677 -14.814 6.655 1.00 88.56 192 GLU A O 1
ATOM 1573 N N . LYS A 1 193 ? -7.921 -14.868 6.545 1.00 90.06 193 LYS A N 1
ATOM 1574 C CA . LYS A 1 193 ? -7.961 -15.370 5.163 1.00 90.06 193 LYS A CA 1
ATOM 1575 C C . LYS A 1 193 ? -7.284 -14.412 4.184 1.00 90.06 193 LYS A C 1
ATOM 1577 O O . LYS A 1 193 ? -6.529 -14.859 3.320 1.00 90.06 193 LYS A O 1
ATOM 1582 N N . THR A 1 194 ? -7.527 -13.109 4.322 1.00 92.31 194 THR A N 1
ATOM 1583 C CA . THR A 1 194 ? -6.883 -12.089 3.483 1.00 92.31 194 THR A CA 1
ATOM 1584 C C . THR A 1 194 ? -5.366 -12.095 3.667 1.00 92.31 194 THR A C 1
ATOM 1586 O O . THR A 1 194 ? -4.635 -12.074 2.680 1.00 92.31 194 THR A O 1
ATOM 1589 N N . ILE A 1 195 ? -4.881 -12.184 4.910 1.00 90.38 195 ILE A N 1
ATOM 1590 C CA . ILE A 1 195 ? -3.446 -12.262 5.213 1.00 90.38 195 ILE A CA 1
ATOM 1591 C C . ILE A 1 195 ? -2.824 -13.497 4.557 1.00 90.38 195 ILE A C 1
ATOM 1593 O O . ILE A 1 195 ? -1.790 -13.370 3.904 1.00 90.38 195 ILE A O 1
ATOM 1597 N N . SER A 1 196 ? -3.459 -14.667 4.662 1.00 90.44 196 SER A N 1
ATOM 1598 C CA . SER A 1 196 ? -2.960 -15.887 4.015 1.00 90.44 196 SER A CA 1
ATOM 1599 C C . SER A 1 196 ? -2.876 -15.747 2.490 1.00 90.44 196 SER A C 1
ATOM 1601 O O . SER A 1 196 ? -1.885 -16.169 1.892 1.00 90.44 196 SER A O 1
ATOM 1603 N N . SER A 1 197 ? -3.869 -15.112 1.855 1.00 89.88 197 SER A N 1
ATOM 1604 C CA . SER A 1 197 ? -3.844 -14.844 0.408 1.00 89.88 197 SER A CA 1
ATOM 1605 C C . SER A 1 197 ? -2.694 -13.912 0.021 1.00 89.88 197 SER A C 1
ATOM 1607 O O . SER A 1 197 ? -1.933 -14.208 -0.898 1.00 89.88 197 SER A O 1
ATOM 1609 N N . LEU A 1 198 ? -2.513 -12.815 0.761 1.00 92.38 198 LEU A N 1
ATOM 1610 C CA . LEU A 1 198 ? -1.436 -11.855 0.509 1.00 92.38 198 LEU A CA 1
ATOM 1611 C C . LEU A 1 198 ? -0.048 -12.470 0.725 1.00 92.38 198 LEU A C 1
ATOM 1613 O O . LEU A 1 198 ? 0.881 -12.175 -0.025 1.00 92.38 198 LEU A O 1
ATOM 1617 N N . GLN A 1 199 ? 0.111 -13.344 1.722 1.00 90.50 199 GLN A N 1
ATOM 1618 C CA . GLN A 1 199 ? 1.356 -14.086 1.942 1.00 90.50 199 GLN A CA 1
ATOM 1619 C C . GLN A 1 199 ? 1.679 -14.998 0.755 1.00 90.50 199 GLN A C 1
ATOM 1621 O O . GLN A 1 199 ? 2.830 -15.040 0.309 1.00 90.50 199 GLN A O 1
ATOM 1626 N N . TYR A 1 200 ? 0.668 -15.680 0.211 1.00 89.69 200 TYR A N 1
ATOM 1627 C CA . TYR A 1 200 ? 0.827 -16.497 -0.986 1.00 89.69 200 TYR A CA 1
ATOM 1628 C C . TYR A 1 200 ? 1.246 -15.650 -2.196 1.00 89.69 200 TYR A C 1
ATOM 1630 O O . TYR A 1 200 ? 2.269 -15.944 -2.816 1.00 89.69 200 TYR A O 1
ATOM 1638 N N . GLU A 1 201 ? 0.539 -14.557 -2.491 1.00 88.44 201 GLU A N 1
ATOM 1639 C CA . GLU A 1 201 ? 0.885 -13.646 -3.593 1.00 88.44 201 GLU A CA 1
ATOM 1640 C C . GLU A 1 201 ? 2.302 -13.078 -3.448 1.00 88.44 201 GLU A C 1
ATOM 1642 O O . GLU A 1 201 ? 3.075 -13.069 -4.408 1.00 88.44 201 GLU A O 1
ATOM 1647 N N . ASN A 1 202 ? 2.690 -12.678 -2.236 1.00 90.50 202 ASN A N 1
ATOM 1648 C CA . ASN A 1 202 ? 4.031 -12.166 -1.973 1.00 90.50 202 ASN A CA 1
ATOM 1649 C C . ASN A 1 202 ? 5.109 -13.231 -2.243 1.00 90.50 202 ASN A C 1
ATOM 1651 O O . ASN A 1 202 ? 6.153 -12.915 -2.813 1.00 90.50 202 ASN A O 1
ATOM 1655 N N . SER A 1 203 ? 4.853 -14.505 -1.919 1.00 90.69 203 SER A N 1
ATOM 1656 C CA . SER A 1 203 ? 5.779 -15.598 -2.253 1.00 90.69 203 SER A CA 1
ATOM 1657 C C . SER A 1 203 ? 5.992 -15.742 -3.767 1.00 90.69 203 SER A C 1
ATOM 1659 O O . SER A 1 203 ? 7.126 -15.905 -4.223 1.00 90.69 203 SER A O 1
ATOM 1661 N N . GLN A 1 204 ? 4.929 -15.576 -4.559 1.00 93.56 204 GLN A N 1
ATOM 1662 C CA . GLN A 1 204 ? 4.998 -15.632 -6.019 1.00 93.56 204 GLN A CA 1
ATOM 1663 C C . GLN A 1 204 ? 5.792 -14.446 -6.582 1.00 93.56 204 GLN A C 1
ATOM 1665 O O . GLN A 1 204 ? 6.623 -14.617 -7.476 1.00 93.56 204 GLN A O 1
ATOM 1670 N N . VAL A 1 205 ? 5.597 -13.251 -6.018 1.00 93.44 205 VAL A N 1
ATOM 1671 C CA . VAL A 1 205 ? 6.366 -12.050 -6.375 1.00 93.44 205 VAL A CA 1
ATOM 1672 C C . VAL A 1 205 ? 7.858 -12.233 -6.080 1.00 93.44 205 VAL A C 1
ATOM 1674 O O . VAL A 1 205 ? 8.682 -11.887 -6.927 1.00 93.44 205 VAL A O 1
ATOM 1677 N N . GLN A 1 206 ? 8.232 -12.822 -4.937 1.00 89.44 206 GLN A N 1
ATOM 1678 C CA . GLN A 1 206 ? 9.644 -13.106 -4.636 1.00 89.44 206 GLN A CA 1
ATOM 1679 C C . GLN A 1 206 ? 10.263 -14.075 -5.651 1.00 89.44 206 GLN A C 1
ATOM 1681 O O . GLN A 1 206 ? 11.341 -13.801 -6.178 1.00 89.44 206 GLN A O 1
ATOM 1686 N N . GLN A 1 207 ? 9.555 -15.150 -6.014 1.00 92.25 207 GLN A N 1
ATOM 1687 C CA . GLN A 1 207 ? 10.030 -16.081 -7.045 1.00 92.25 207 GLN A CA 1
ATOM 1688 C C . GLN A 1 207 ? 10.236 -15.392 -8.401 1.00 92.25 207 GLN A C 1
ATOM 1690 O O . GLN A 1 207 ? 11.221 -15.656 -9.096 1.00 92.25 207 GLN A O 1
ATOM 1695 N N . LEU A 1 208 ? 9.319 -14.504 -8.796 1.00 94.19 208 LEU A N 1
ATOM 1696 C CA . LEU A 1 208 ? 9.457 -13.725 -10.027 1.00 94.19 208 LEU A CA 1
ATOM 1697 C C . LEU A 1 208 ? 10.655 -12.775 -9.960 1.00 94.19 208 LEU A C 1
ATOM 1699 O O . LEU A 1 208 ? 11.406 -12.683 -10.929 1.00 94.19 208 LEU A O 1
ATOM 1703 N N . LYS A 1 209 ? 10.885 -12.126 -8.816 1.00 95.25 209 LYS A N 1
ATOM 1704 C CA . LYS A 1 209 ? 12.035 -11.241 -8.598 1.00 95.25 209 LYS A CA 1
ATOM 1705 C C . LYS A 1 209 ? 13.362 -11.990 -8.730 1.00 95.25 209 LYS A C 1
ATOM 1707 O O . LYS A 1 209 ? 14.278 -11.498 -9.390 1.00 95.25 209 LYS A O 1
ATOM 1712 N N . ASP A 1 210 ? 13.451 -13.197 -8.177 1.00 93.75 210 ASP A N 1
ATOM 1713 C CA . ASP A 1 210 ? 14.639 -14.045 -8.297 1.00 93.75 210 ASP A CA 1
ATOM 1714 C C . ASP A 1 210 ? 14.904 -14.480 -9.739 1.00 93.75 210 ASP A C 1
ATOM 1716 O O . ASP A 1 210 ? 16.039 -14.377 -10.216 1.00 93.75 210 ASP A O 1
ATOM 1720 N N . LYS A 1 211 ? 13.856 -14.897 -10.463 1.00 96.06 211 LYS A N 1
ATOM 1721 C CA . LYS A 1 211 ? 13.953 -15.202 -11.898 1.00 96.06 211 LYS A CA 1
ATOM 1722 C C . LYS A 1 211 ? 14.413 -13.984 -12.692 1.00 96.06 211 LYS A C 1
ATOM 1724 O O . LYS A 1 211 ? 15.296 -14.108 -13.536 1.00 96.06 211 LYS A O 1
ATOM 1729 N N . ASN A 1 212 ? 13.867 -12.806 -12.395 1.00 94.56 212 ASN A N 1
ATOM 1730 C CA . ASN A 1 212 ? 14.239 -11.579 -13.088 1.00 94.56 212 ASN A CA 1
ATOM 1731 C C . ASN A 1 212 ? 15.710 -11.217 -12.825 1.00 94.56 212 ASN A C 1
ATOM 1733 O O . ASN A 1 212 ? 16.442 -10.872 -13.746 1.00 94.56 212 ASN A O 1
ATOM 1737 N N . ARG A 1 213 ? 16.195 -11.407 -11.590 1.00 95.94 213 ARG A N 1
ATOM 1738 C CA . ARG A 1 213 ? 17.615 -11.234 -11.249 1.00 95.94 213 ARG A CA 1
ATOM 1739 C C . ARG A 1 213 ? 18.521 -12.178 -12.044 1.00 95.94 213 ARG A C 1
ATOM 1741 O O . ARG A 1 213 ? 19.594 -11.760 -12.481 1.00 95.94 213 ARG A O 1
ATOM 1748 N N . ASP A 1 214 ? 18.123 -13.437 -12.218 1.00 96.69 214 ASP A N 1
ATOM 1749 C CA . ASP A 1 214 ? 18.873 -14.408 -13.026 1.00 96.69 214 ASP A CA 1
ATOM 1750 C C . ASP A 1 214 ? 18.898 -14.021 -14.513 1.00 96.69 214 ASP A C 1
ATOM 1752 O O . ASP A 1 214 ? 19.960 -14.025 -15.141 1.00 96.69 214 ASP A O 1
ATOM 1756 N N . ILE A 1 215 ? 17.754 -13.595 -15.057 1.00 97.62 215 ILE A N 1
ATOM 1757 C CA . ILE A 1 215 ? 17.651 -13.087 -16.431 1.00 97.62 215 ILE A CA 1
ATOM 1758 C C . ILE A 1 215 ? 18.570 -11.880 -16.625 1.00 97.62 215 ILE A C 1
ATOM 1760 O O . ILE A 1 215 ? 19.362 -11.875 -17.565 1.00 97.62 215 ILE A O 1
ATOM 1764 N N . THR A 1 216 ? 18.551 -10.904 -15.715 1.00 97.12 216 THR A N 1
ATOM 1765 C CA . THR A 1 216 ? 19.429 -9.726 -15.781 1.00 97.12 216 THR A CA 1
ATOM 1766 C C . THR A 1 216 ? 20.908 -10.113 -15.778 1.00 97.12 216 THR A C 1
ATOM 1768 O O . THR A 1 216 ? 21.693 -9.567 -16.553 1.00 97.12 216 THR A O 1
ATOM 1771 N N . LYS A 1 217 ? 21.315 -11.098 -14.965 1.00 97.25 217 LYS A N 1
ATOM 1772 C CA . LYS A 1 217 ? 22.700 -11.603 -14.972 1.00 97.25 217 LYS A CA 1
ATOM 1773 C C . LYS A 1 217 ? 23.076 -12.219 -16.319 1.00 97.25 217 LYS A C 1
ATOM 1775 O O . LYS A 1 217 ? 24.147 -11.920 -16.848 1.00 97.25 217 LYS A O 1
ATOM 1780 N N . LYS A 1 218 ? 22.203 -13.063 -16.877 1.00 97.44 218 LYS A N 1
ATOM 1781 C CA . LYS A 1 218 ? 22.408 -13.689 -18.194 1.00 97.44 218 LYS A CA 1
ATOM 1782 C C . LYS A 1 218 ? 22.475 -12.643 -19.304 1.00 97.44 218 LYS A C 1
ATOM 1784 O O . LYS A 1 218 ? 23.367 -12.716 -20.144 1.00 97.44 218 LYS A O 1
ATOM 1789 N N . PHE A 1 219 ? 21.591 -11.651 -19.266 1.00 97.31 219 PHE A N 1
ATOM 1790 C CA . PHE A 1 219 ? 21.566 -10.545 -20.217 1.00 97.31 219 PHE A CA 1
ATOM 1791 C C . PHE A 1 219 ? 22.862 -9.730 -20.169 1.00 97.31 219 PHE A C 1
ATOM 1793 O O . PHE A 1 219 ? 23.496 -9.535 -21.200 1.00 97.31 219 PHE A O 1
ATOM 1800 N N . ASN A 1 220 ? 23.324 -9.342 -18.978 1.00 97.00 220 ASN A N 1
ATOM 1801 C CA . ASN A 1 220 ? 24.573 -8.591 -18.830 1.00 97.00 220 ASN A CA 1
ATOM 1802 C C . ASN A 1 220 ? 25.793 -9.377 -19.328 1.00 97.00 220 ASN A C 1
ATOM 1804 O O . ASN A 1 220 ? 26.695 -8.800 -19.935 1.00 97.00 220 ASN A O 1
ATOM 1808 N N . LYS A 1 221 ? 25.818 -10.698 -19.106 1.00 97.62 221 LYS A N 1
ATOM 1809 C CA . LYS A 1 221 ? 26.858 -11.562 -19.673 1.00 97.62 221 LYS A CA 1
ATOM 1810 C C . LYS A 1 221 ? 26.806 -11.557 -21.202 1.00 97.62 221 LYS A C 1
ATOM 1812 O O . LYS A 1 221 ? 27.836 -11.349 -21.828 1.00 97.62 221 LYS A O 1
ATOM 1817 N N . LEU A 1 222 ? 25.618 -11.711 -21.786 1.00 97.69 222 LEU A N 1
ATOM 1818 C CA . LEU A 1 222 ? 25.442 -11.679 -23.237 1.00 97.69 222 LEU A CA 1
ATOM 1819 C C . LEU A 1 222 ? 25.889 -10.339 -23.836 1.00 97.69 222 LEU A C 1
ATOM 1821 O O . LEU A 1 222 ? 26.596 -10.333 -24.835 1.00 97.69 222 LEU A O 1
ATOM 1825 N N . VAL A 1 223 ? 25.528 -9.215 -23.211 1.00 97.56 223 VAL A N 1
ATOM 1826 C CA . VAL A 1 223 ? 25.981 -7.880 -23.634 1.00 97.56 223 VAL A CA 1
ATOM 1827 C C . VAL A 1 223 ? 27.509 -7.801 -23.631 1.00 97.56 223 VAL A C 1
ATOM 1829 O O . VAL A 1 223 ? 28.100 -7.315 -24.593 1.00 97.56 223 VAL A O 1
ATOM 1832 N N . LYS A 1 224 ? 28.165 -8.324 -22.588 1.00 97.19 224 LYS A N 1
ATOM 1833 C CA . LYS A 1 224 ? 29.631 -8.369 -22.517 1.00 97.19 224 LYS A CA 1
ATOM 1834 C C . LYS A 1 224 ? 30.232 -9.224 -23.637 1.00 97.19 224 LYS A C 1
ATOM 1836 O O . LYS A 1 224 ? 31.171 -8.777 -24.288 1.00 97.19 224 LYS A O 1
ATOM 1841 N N . ASP A 1 225 ? 29.687 -10.415 -23.867 1.00 97.12 225 ASP A N 1
ATOM 1842 C CA . ASP A 1 225 ? 30.167 -11.333 -24.904 1.00 97.12 225 ASP A CA 1
ATOM 1843 C C . ASP A 1 225 ? 29.996 -10.722 -26.311 1.00 97.12 225 ASP A C 1
ATOM 1845 O O . ASP A 1 225 ? 30.900 -10.809 -27.142 1.00 97.12 225 ASP A O 1
ATOM 1849 N N . VAL A 1 226 ? 28.876 -10.031 -26.564 1.00 96.94 226 VAL A N 1
ATOM 1850 C CA . VAL A 1 226 ? 28.624 -9.297 -27.817 1.00 96.94 226 VAL A CA 1
ATOM 1851 C C . VAL A 1 226 ? 29.622 -8.158 -28.012 1.00 96.94 226 VAL A C 1
ATOM 1853 O O . VAL A 1 226 ? 30.140 -8.002 -29.115 1.00 96.94 226 VAL A O 1
ATOM 1856 N N . ASN A 1 227 ? 29.923 -7.389 -26.963 1.00 96.44 227 ASN A N 1
ATOM 1857 C CA . ASN A 1 227 ? 30.901 -6.305 -27.055 1.00 96.44 227 ASN A CA 1
ATOM 1858 C C . ASN A 1 227 ? 32.299 -6.841 -27.394 1.00 96.44 227 ASN A C 1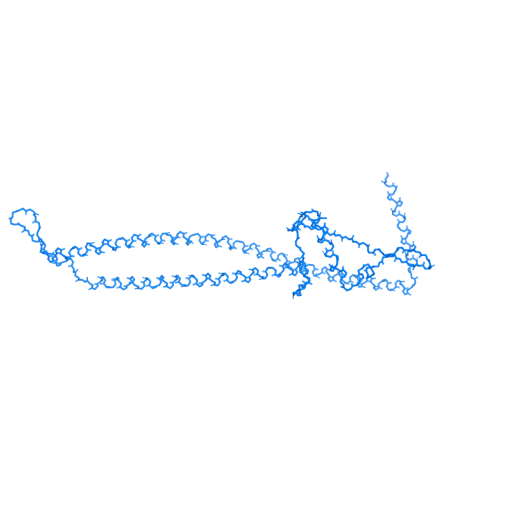
ATOM 1860 O O . ASN A 1 227 ? 32.929 -6.327 -28.310 1.00 96.44 227 ASN A O 1
ATOM 1864 N N . ILE A 1 228 ? 32.736 -7.929 -26.747 1.00 96.44 228 ILE A N 1
ATOM 1865 C CA . ILE A 1 228 ? 34.025 -8.580 -27.049 1.00 96.44 228 ILE A CA 1
ATOM 1866 C C . ILE A 1 228 ? 34.089 -9.027 -28.516 1.00 96.44 228 ILE A C 1
ATOM 1868 O O . ILE A 1 228 ? 35.099 -8.822 -29.188 1.00 96.44 228 ILE A O 1
ATOM 1872 N N . LEU A 1 229 ? 33.016 -9.639 -29.029 1.00 95.25 229 LEU A N 1
ATOM 1873 C CA . LEU A 1 229 ? 32.945 -10.045 -30.435 1.00 95.25 229 LEU A CA 1
ATOM 1874 C C . LEU A 1 229 ? 32.998 -8.843 -31.380 1.00 95.25 229 LEU A C 1
ATOM 1876 O O . LEU A 1 229 ? 33.661 -8.910 -32.413 1.00 95.25 229 LEU A O 1
ATOM 1880 N N . ASN A 1 230 ? 32.300 -7.759 -31.041 1.00 94.00 230 ASN A N 1
ATOM 1881 C CA . ASN A 1 230 ? 32.305 -6.538 -31.832 1.00 94.00 230 ASN A CA 1
ATOM 1882 C C . ASN A 1 230 ? 33.703 -5.909 -31.888 1.00 94.00 230 ASN A C 1
ATOM 1884 O O . ASN A 1 230 ? 34.157 -5.561 -32.975 1.00 94.00 230 ASN A O 1
ATOM 1888 N N . ASP A 1 231 ? 34.403 -5.838 -30.757 1.00 94.69 231 ASP A N 1
ATOM 1889 C CA . ASP A 1 231 ? 35.776 -5.330 -30.697 1.00 94.69 231 ASP A CA 1
ATOM 1890 C C . ASP A 1 231 ? 36.715 -6.193 -31.557 1.00 94.69 231 ASP A C 1
ATOM 1892 O O . ASP A 1 231 ? 37.431 -5.672 -32.409 1.00 94.69 231 ASP A O 1
ATOM 1896 N N . ALA A 1 232 ? 36.620 -7.524 -31.459 1.00 94.31 232 ALA A N 1
ATOM 1897 C CA . ALA A 1 232 ? 37.412 -8.437 -32.287 1.00 94.31 232 ALA A CA 1
ATOM 1898 C C . ALA A 1 232 ? 37.132 -8.288 -33.796 1.00 94.31 232 ALA A C 1
ATOM 1900 O O . ALA A 1 232 ? 38.048 -8.371 -34.614 1.00 94.31 232 ALA A O 1
ATOM 1901 N N . ILE A 1 233 ? 35.872 -8.064 -34.190 1.00 93.62 233 ILE A N 1
ATOM 1902 C CA . ILE A 1 233 ? 35.498 -7.800 -35.589 1.00 93.62 233 ILE A CA 1
ATOM 1903 C C . ILE A 1 233 ? 36.176 -6.528 -36.104 1.00 93.62 233 ILE A C 1
ATOM 1905 O O . ILE A 1 233 ? 36.650 -6.510 -37.246 1.00 93.62 233 ILE A O 1
ATOM 1909 N N . VAL A 1 234 ? 36.201 -5.481 -35.277 1.00 92.81 234 VAL A N 1
ATOM 1910 C CA . VAL A 1 234 ? 36.834 -4.202 -35.606 1.00 92.81 234 VAL A CA 1
ATOM 1911 C C . VAL A 1 234 ? 38.348 -4.372 -35.718 1.00 92.81 234 VAL A C 1
ATOM 1913 O O . VAL A 1 234 ? 38.908 -3.999 -36.749 1.00 92.81 234 VAL A O 1
ATOM 1916 N N . ASP A 1 235 ? 38.988 -5.000 -34.731 1.00 93.69 235 ASP A N 1
ATOM 1917 C CA . ASP A 1 235 ? 40.443 -5.201 -34.685 1.00 93.69 235 ASP A CA 1
ATOM 1918 C C . ASP A 1 235 ? 40.961 -6.048 -35.857 1.00 93.69 235 ASP A C 1
ATOM 1920 O O . ASP A 1 235 ? 42.033 -5.788 -36.403 1.00 93.69 235 ASP A O 1
ATOM 1924 N N . LEU A 1 236 ? 40.180 -7.041 -36.293 1.00 94.62 236 LEU A N 1
ATOM 1925 C CA . LEU A 1 236 ? 40.507 -7.884 -37.447 1.00 94.62 236 LEU A CA 1
ATOM 1926 C C . LEU A 1 236 ? 40.133 -7.247 -38.800 1.00 94.62 236 LEU A C 1
ATOM 1928 O O . LEU A 1 236 ? 40.332 -7.872 -39.843 1.00 94.62 236 LEU A O 1
ATOM 1932 N N . GLY A 1 237 ? 39.558 -6.038 -38.815 1.00 92.38 237 GLY A N 1
ATOM 1933 C CA . GLY A 1 237 ? 39.146 -5.347 -40.041 1.00 92.38 237 GLY A CA 1
ATOM 1934 C C . GLY A 1 237 ? 38.000 -6.034 -40.797 1.00 92.38 237 GLY A C 1
ATOM 1935 O O . GLY A 1 237 ? 37.826 -5.829 -41.998 1.00 92.38 237 GLY A O 1
ATOM 1936 N N . LEU A 1 238 ? 37.201 -6.864 -40.121 1.00 93.62 238 LEU A N 1
ATOM 1937 C CA . LEU A 1 238 ? 36.174 -7.704 -40.754 1.00 93.62 238 LEU A CA 1
ATOM 1938 C C . LEU A 1 238 ? 34.835 -6.985 -40.973 1.00 93.62 238 LEU A C 1
ATOM 1940 O O . LEU A 1 238 ? 33.945 -7.529 -41.633 1.00 93.62 238 LEU A O 1
ATOM 1944 N N . THR A 1 239 ? 34.679 -5.764 -40.457 1.00 90.81 239 THR A N 1
ATOM 1945 C CA . THR A 1 239 ? 33.431 -4.985 -40.485 1.00 90.81 239 THR A CA 1
ATOM 1946 C C . THR A 1 239 ? 32.810 -4.899 -41.880 1.00 90.81 239 THR A C 1
ATOM 1948 O O . THR A 1 239 ? 31.608 -5.109 -42.056 1.00 90.81 239 THR A O 1
ATOM 1951 N N . GLU A 1 240 ? 33.615 -4.618 -42.904 1.00 89.19 240 GLU A N 1
ATOM 1952 C CA . GLU A 1 240 ? 33.119 -4.410 -44.267 1.00 89.19 240 GLU A CA 1
ATOM 1953 C C . GLU A 1 240 ? 32.699 -5.726 -44.942 1.00 89.19 240 GLU A C 1
ATOM 1955 O O . GLU A 1 240 ? 31.654 -5.792 -45.599 1.00 89.19 240 GLU A O 1
ATOM 1960 N N . VAL A 1 241 ? 33.452 -6.802 -44.685 1.00 90.50 241 VAL A N 1
ATOM 1961 C CA . VAL A 1 241 ? 33.147 -8.170 -45.137 1.00 90.50 241 VAL A CA 1
ATOM 1962 C C . VAL A 1 241 ? 31.833 -8.658 -44.524 1.00 90.50 241 VAL A C 1
ATOM 1964 O O . VAL A 1 241 ? 30.959 -9.160 -45.237 1.00 90.50 241 VAL A O 1
ATOM 1967 N N . ILE A 1 242 ? 31.657 -8.455 -43.216 1.00 88.56 242 ILE A N 1
ATOM 1968 C CA . ILE A 1 242 ? 30.440 -8.831 -42.488 1.00 88.56 242 ILE A CA 1
ATOM 1969 C C . ILE A 1 242 ? 29.242 -8.018 -42.987 1.00 88.56 242 ILE A C 1
ATOM 1971 O O . ILE A 1 242 ? 28.203 -8.595 -43.306 1.00 88.56 242 ILE A O 1
ATOM 1975 N N . ASN A 1 243 ? 29.384 -6.700 -43.153 1.00 89.38 243 ASN A N 1
ATOM 1976 C CA . ASN A 1 243 ? 28.313 -5.844 -43.669 1.00 89.38 243 ASN A CA 1
ATOM 1977 C C . ASN A 1 243 ? 27.903 -6.194 -45.106 1.00 89.38 243 ASN A C 1
ATOM 1979 O O . ASN A 1 243 ? 26.734 -6.031 -45.475 1.00 89.38 243 ASN A O 1
ATOM 1983 N N . LYS A 1 244 ? 28.842 -6.653 -45.940 1.00 91.38 244 LYS A N 1
ATOM 1984 C CA . LYS A 1 244 ? 28.540 -7.147 -47.288 1.00 91.38 244 LYS A CA 1
ATOM 1985 C C . LYS A 1 244 ? 27.721 -8.441 -47.224 1.00 91.38 244 LYS A C 1
ATOM 1987 O O . LYS A 1 244 ? 26.627 -8.482 -47.786 1.00 91.38 244 LYS A O 1
ATOM 1992 N N . LYS A 1 245 ? 28.180 -9.438 -46.459 1.00 90.56 245 LYS A N 1
ATOM 1993 C CA . LYS A 1 245 ? 27.454 -10.703 -46.232 1.00 90.56 245 LYS A CA 1
ATOM 1994 C C . LYS A 1 245 ? 26.065 -10.484 -45.628 1.00 90.56 245 LYS A C 1
ATOM 1996 O O . LYS A 1 245 ? 25.098 -11.094 -46.072 1.00 90.56 245 LYS A O 1
ATOM 2001 N N . TYR A 1 246 ? 25.935 -9.581 -44.657 1.00 88.25 246 TYR A N 1
ATOM 2002 C CA . TYR A 1 246 ? 24.646 -9.243 -44.053 1.00 88.25 246 TYR A CA 1
ATOM 2003 C C . TYR A 1 246 ? 23.661 -8.676 -45.087 1.00 88.25 246 TYR A C 1
ATOM 2005 O O . TYR A 1 246 ? 22.504 -9.095 -45.139 1.00 88.25 246 TYR A O 1
ATOM 2013 N N . ARG A 1 247 ? 24.120 -7.769 -45.963 1.00 89.06 247 ARG A N 1
ATOM 2014 C CA . ARG A 1 247 ? 23.304 -7.227 -47.063 1.00 89.06 247 ARG A CA 1
ATOM 2015 C C . ARG A 1 247 ? 22.871 -8.308 -48.054 1.00 89.06 247 ARG A C 1
ATOM 2017 O O . ARG A 1 247 ? 21.731 -8.274 -48.511 1.00 89.06 247 ARG A O 1
ATOM 2024 N N . GLU A 1 248 ? 23.743 -9.262 -48.368 1.00 89.62 248 GLU A N 1
ATOM 2025 C CA . GLU A 1 248 ? 23.424 -10.405 -49.234 1.00 89.62 248 GLU A CA 1
ATOM 2026 C C . GLU A 1 248 ? 22.345 -11.307 -48.611 1.00 89.62 248 GLU A C 1
ATOM 2028 O O . GLU A 1 248 ? 21.348 -11.603 -49.270 1.00 89.62 248 GLU A O 1
ATOM 2033 N N . ILE A 1 249 ? 22.477 -11.655 -47.325 1.00 87.56 249 ILE A N 1
ATOM 2034 C CA . ILE A 1 249 ? 21.496 -12.471 -46.584 1.00 87.56 249 ILE A CA 1
ATOM 2035 C C . ILE A 1 249 ? 20.148 -11.751 -46.454 1.00 87.56 249 ILE A C 1
ATOM 2037 O O . ILE A 1 249 ? 19.086 -12.357 -46.592 1.00 87.56 249 ILE A O 1
ATOM 2041 N N . LYS A 1 250 ? 20.159 -10.442 -46.186 1.00 86.88 250 LYS A N 1
ATOM 2042 C CA . LYS A 1 250 ? 18.922 -9.660 -46.086 1.00 86.88 250 LYS A CA 1
ATOM 2043 C C . LYS A 1 250 ? 18.180 -9.628 -47.425 1.00 86.88 250 LYS A C 1
ATOM 2045 O O . LYS A 1 250 ? 16.971 -9.826 -47.457 1.00 86.88 250 LYS A O 1
ATOM 2050 N N . ARG A 1 251 ? 18.909 -9.443 -48.532 1.00 82.56 251 ARG A N 1
ATOM 2051 C CA . ARG A 1 251 ? 18.345 -9.465 -49.891 1.00 82.56 251 ARG A CA 1
ATOM 2052 C C . ARG A 1 251 ? 17.794 -10.839 -50.278 1.00 82.56 251 ARG A C 1
ATOM 2054 O O . ARG A 1 251 ? 16.773 -10.886 -50.954 1.00 82.56 251 ARG A O 1
ATOM 2061 N N . SER A 1 252 ? 18.431 -11.938 -49.863 1.00 79.12 252 SER A N 1
ATOM 2062 C CA . SER A 1 252 ? 17.927 -13.286 -50.160 1.00 79.12 252 SER A CA 1
ATOM 2063 C C . SER A 1 252 ? 16.644 -13.616 -49.393 1.00 79.12 252 SER A C 1
ATOM 2065 O O . SER A 1 252 ? 15.722 -14.164 -49.988 1.00 79.12 252 SER A O 1
ATOM 2067 N N . LYS A 1 253 ? 16.537 -13.211 -48.119 1.00 77.19 253 LYS A N 1
ATOM 2068 C CA . LYS A 1 253 ? 15.302 -13.369 -47.326 1.00 77.19 253 LYS A CA 1
ATOM 2069 C C . LYS A 1 253 ? 14.146 -12.507 -47.831 1.00 77.19 253 LYS A C 1
ATOM 2071 O O . LYS A 1 253 ? 13.003 -12.936 -47.796 1.00 77.19 253 LYS A O 1
ATOM 2076 N N . GLN A 1 254 ? 14.433 -11.297 -48.306 1.00 71.50 254 GLN A N 1
ATOM 2077 C CA . GLN A 1 254 ? 13.400 -10.415 -48.848 1.00 71.50 254 GLN A CA 1
ATOM 2078 C C . GLN A 1 254 ? 12.864 -10.944 -50.187 1.00 71.50 254 GLN A C 1
ATOM 2080 O O . GLN A 1 254 ? 11.658 -11.028 -50.368 1.00 71.50 254 GLN A O 1
ATOM 2085 N N . LYS A 1 255 ? 13.750 -11.446 -51.061 1.00 64.44 255 LYS A N 1
ATOM 2086 C CA . LYS A 1 255 ? 13.341 -12.154 -52.283 1.00 64.44 255 LYS A CA 1
ATOM 2087 C C . LYS A 1 255 ? 12.524 -13.418 -52.017 1.00 64.44 255 LYS A C 1
ATOM 2089 O O . LYS A 1 255 ? 11.652 -13.710 -52.820 1.00 64.44 255 LYS A O 1
ATOM 2094 N N . SER A 1 256 ? 12.807 -14.182 -50.955 1.00 59.00 256 SER A N 1
ATOM 2095 C CA . SER A 1 256 ? 12.001 -15.373 -50.647 1.00 59.00 256 SER A CA 1
ATOM 2096 C C . SER A 1 256 ? 10.609 -15.005 -50.139 1.00 59.00 256 SER A C 1
ATOM 2098 O O . SER A 1 256 ? 9.659 -15.694 -50.474 1.00 59.00 256 SER A O 1
ATOM 2100 N N . HIS A 1 257 ? 10.474 -13.908 -49.387 1.00 55.00 257 HIS A N 1
ATOM 2101 C CA . HIS A 1 257 ? 9.172 -13.439 -48.915 1.00 55.00 257 HIS A CA 1
ATOM 2102 C C . HIS A 1 257 ? 8.302 -12.876 -50.053 1.00 55.00 257 HIS A C 1
ATOM 2104 O O . HIS A 1 257 ? 7.107 -13.146 -50.080 1.00 55.00 257 HIS A O 1
ATOM 2110 N N . ASP A 1 258 ? 8.908 -12.181 -51.024 1.00 55.75 258 ASP A N 1
ATOM 2111 C CA . ASP A 1 258 ? 8.226 -11.667 -52.227 1.00 55.75 258 ASP A CA 1
ATOM 2112 C C . ASP A 1 258 ? 7.860 -12.772 -53.246 1.00 55.75 258 ASP A C 1
ATOM 2114 O O . ASP A 1 258 ? 7.111 -12.516 -54.182 1.00 55.75 258 ASP A O 1
ATOM 2118 N N . LEU A 1 259 ? 8.408 -13.987 -53.100 1.00 53.09 259 LEU A N 1
ATOM 2119 C CA . LEU A 1 259 ? 8.084 -15.169 -53.918 1.00 53.09 259 LEU A CA 1
ATOM 2120 C C . LEU A 1 259 ? 6.995 -16.061 -53.285 1.00 53.09 259 LEU A C 1
ATOM 2122 O O . LEU A 1 259 ? 6.505 -16.969 -53.952 1.00 53.09 259 LEU A O 1
ATOM 2126 N N . GLU A 1 260 ? 6.649 -15.832 -52.013 1.00 49.41 260 GLU A N 1
ATOM 2127 C CA . GLU A 1 260 ? 5.603 -16.558 -51.266 1.00 49.41 260 GLU A CA 1
ATOM 2128 C C . GLU A 1 260 ? 4.267 -15.782 -51.169 1.00 49.41 260 GLU A C 1
ATOM 2130 O O . GLU A 1 260 ? 3.316 -16.288 -50.570 1.00 49.41 260 GLU A O 1
ATOM 2135 N N . LEU A 1 261 ? 4.180 -14.584 -51.766 1.00 40.53 261 LEU A N 1
ATOM 2136 C CA . LEU A 1 261 ? 2.963 -13.771 -51.950 1.00 40.53 261 LEU A CA 1
ATOM 2137 C C . LEU A 1 261 ? 2.526 -13.781 -53.419 1.00 40.53 261 LEU A C 1
ATOM 2139 O O . LEU A 1 261 ? 1.296 -13.797 -53.652 1.00 40.53 261 LEU A O 1
#

InterPro domains:
  IPR001668 Plasmid recombination enzyme [PF01076] (1-79)

Sequence (261 aa):
VHMDETTPHMHLTYIPVVEGVRKGEKVNKINASEFWKGFNSYGELQDQFHSFMVARDFNLERGEVKKDKAEHLSVEEFKLKIKSEDIENAKELIEVKEKQVNDKLKSVQDMSEELSKIENHMNHTSIKIEDIHPGKTFLGDKLTLTQQEYGVLMHYAKKGESKLLTNRQLTQKVNVFSSENENLERVLKVREKTISSLQYENSQVQQLKDKNRDITKKFNKLVKDVNILNDAIVDLGLTEVINKKYREIKRSKQKSHDLEL

Radius of gyration: 43.74 Å; Cα contacts (8 Å, |Δi|>4): 69; chains: 1; bounding box: 102×45×121 Å

Mean predicted aligned error: 17.37 Å